Protein AF-A0A0G3G2C9-F1 (afdb_monomer_lite)

pLDDT: mean 71.85, std 11.76, range [29.91, 88.38]

Structure (mmCIF, N/CA/C/O backbone):
data_AF-A0A0G3G2C9-F1
#
_entry.id   AF-A0A0G3G2C9-F1
#
loop_
_atom_site.group_PDB
_atom_site.id
_atom_site.type_symbol
_atom_site.label_atom_id
_atom_site.label_alt_id
_atom_site.label_comp_id
_atom_site.label_asym_id
_atom_site.label_entity_id
_atom_site.label_seq_id
_atom_site.pdbx_PDB_ins_code
_atom_site.Cartn_x
_atom_site.Cartn_y
_atom_site.Cartn_z
_atom_site.occupancy
_atom_site.B_iso_or_equiv
_atom_site.auth_seq_id
_atom_site.auth_comp_id
_atom_site.auth_asym_id
_atom_site.auth_atom_id
_atom_site.pdbx_PDB_model_num
ATOM 1 N N . MET A 1 1 ? 12.702 -13.900 -51.250 1.00 38.12 1 MET A N 1
ATOM 2 C CA . MET A 1 1 ? 11.826 -14.546 -50.257 1.00 38.12 1 MET A CA 1
ATOM 3 C C . MET A 1 1 ? 12.733 -15.456 -49.450 1.00 38.12 1 MET A C 1
ATOM 5 O O . MET A 1 1 ? 12.993 -16.565 -49.886 1.00 38.12 1 MET A O 1
ATOM 9 N N . ASN A 1 2 ? 13.352 -14.904 -48.405 1.00 29.91 2 ASN A N 1
ATOM 10 C CA . ASN A 1 2 ? 14.254 -15.624 -47.508 1.00 29.91 2 ASN A CA 1
ATOM 11 C C . ASN A 1 2 ? 13.594 -15.636 -46.133 1.00 29.91 2 ASN A C 1
ATOM 13 O O . ASN A 1 2 ? 13.297 -14.573 -45.589 1.00 29.91 2 ASN A O 1
ATOM 17 N N . ASP A 1 3 ? 13.344 -16.841 -45.636 1.00 38.97 3 ASP A N 1
ATOM 18 C CA . ASP A 1 3 ? 12.922 -17.123 -44.273 1.00 38.97 3 ASP A CA 1
ATOM 19 C C . ASP A 1 3 ? 14.063 -16.797 -43.302 1.00 38.97 3 ASP A C 1
ATOM 21 O O . ASP A 1 3 ? 14.990 -17.581 -43.117 1.00 38.97 3 ASP A O 1
ATOM 25 N N . GLU A 1 4 ? 13.977 -15.633 -42.662 1.00 39.81 4 GLU A N 1
ATOM 26 C CA . GLU A 1 4 ? 14.615 -15.353 -41.372 1.00 39.81 4 GLU A CA 1
ATOM 27 C C . GLU A 1 4 ? 13.549 -15.480 -40.271 1.00 39.81 4 GLU A C 1
ATOM 29 O O . GLU A 1 4 ? 13.158 -14.512 -39.626 1.00 39.81 4 GLU A O 1
ATOM 34 N N . THR A 1 5 ? 13.015 -16.687 -40.074 1.00 43.75 5 THR A N 1
ATOM 35 C CA . THR A 1 5 ? 12.079 -17.010 -38.976 1.00 43.75 5 THR A CA 1
ATOM 36 C C . THR A 1 5 ? 12.699 -17.932 -37.925 1.00 43.75 5 THR A C 1
ATOM 38 O O . THR A 1 5 ? 12.000 -18.584 -37.155 1.00 43.75 5 THR A O 1
ATOM 41 N N . THR A 1 6 ? 14.028 -17.936 -37.820 1.00 46.62 6 THR A N 1
ATOM 42 C CA . THR A 1 6 ? 14.761 -18.612 -36.740 1.00 46.62 6 THR A CA 1
ATOM 43 C C . THR A 1 6 ? 15.840 -17.694 -36.176 1.00 46.62 6 THR A C 1
ATOM 45 O O . THR A 1 6 ? 17.031 -17.887 -36.403 1.00 46.62 6 THR A O 1
ATOM 48 N N . GLY A 1 7 ? 15.403 -16.664 -35.451 1.00 34.38 7 GLY A N 1
ATOM 49 C CA . GLY A 1 7 ? 16.257 -15.729 -34.721 1.00 34.38 7 GLY A CA 1
ATOM 50 C C . GLY A 1 7 ? 15.886 -15.683 -33.241 1.00 34.38 7 GLY A C 1
ATOM 51 O O . GLY A 1 7 ? 15.200 -14.769 -32.807 1.00 34.38 7 GLY A O 1
ATOM 52 N N . GLY A 1 8 ? 16.332 -16.688 -32.483 1.00 38.00 8 GLY A N 1
ATOM 53 C CA . GLY A 1 8 ? 16.625 -16.561 -31.052 1.00 38.00 8 GLY A CA 1
ATOM 54 C C . GLY A 1 8 ? 15.450 -16.372 -30.087 1.00 38.00 8 GLY A C 1
ATOM 55 O O . GLY A 1 8 ? 15.270 -15.300 -29.518 1.00 38.00 8 GLY A O 1
ATOM 56 N N . THR A 1 9 ? 14.776 -17.464 -29.724 1.00 41.16 9 THR A N 1
ATOM 57 C CA . THR A 1 9 ? 14.173 -17.627 -28.384 1.00 41.16 9 THR A CA 1
ATOM 58 C C . THR A 1 9 ? 15.253 -17.900 -27.325 1.00 41.16 9 THR A C 1
ATOM 60 O O . THR A 1 9 ? 15.137 -18.828 -26.530 1.00 41.16 9 THR A O 1
ATOM 63 N N . GLU A 1 10 ? 16.334 -17.125 -27.323 1.00 41.75 10 GLU A N 1
ATOM 64 C CA . GLU A 1 10 ? 17.457 -17.258 -26.393 1.00 41.75 10 GLU A CA 1
ATOM 65 C C . GLU A 1 10 ? 17.857 -15.860 -25.929 1.00 41.75 10 GLU A C 1
ATOM 67 O O . GLU A 1 10 ? 18.546 -15.120 -26.624 1.00 41.75 10 GLU A O 1
ATOM 72 N N . GLY A 1 11 ? 17.354 -15.466 -24.760 1.00 44.41 11 GLY A N 1
ATOM 73 C CA . GLY A 1 11 ? 17.664 -14.164 -24.168 1.00 44.41 11 GLY A CA 1
ATOM 74 C C . GLY A 1 11 ? 16.544 -13.533 -23.347 1.00 44.41 11 GLY A C 1
ATOM 75 O O . GLY A 1 11 ? 16.772 -12.502 -22.718 1.00 44.41 11 GLY A O 1
ATOM 76 N N . ALA A 1 12 ? 15.354 -14.139 -23.286 1.00 43.97 12 ALA A N 1
ATOM 77 C CA . ALA A 1 12 ? 14.375 -13.779 -22.266 1.00 43.97 12 ALA A CA 1
ATOM 78 C C . ALA A 1 12 ? 14.995 -14.090 -20.898 1.00 43.97 12 ALA A C 1
ATOM 80 O O . ALA A 1 12 ? 15.138 -15.258 -20.546 1.00 43.97 12 ALA A O 1
ATOM 81 N N . LEU A 1 13 ? 15.406 -13.070 -20.137 1.00 51.09 13 LEU A N 1
ATOM 82 C CA . LEU A 1 13 ? 15.890 -13.264 -18.771 1.00 51.09 13 LEU A CA 1
ATOM 83 C C . LEU A 1 13 ? 14.758 -13.948 -17.976 1.00 51.09 13 LEU A C 1
ATOM 85 O O . LEU A 1 13 ? 13.764 -13.280 -17.664 1.00 51.09 13 LEU A O 1
ATOM 89 N N . PRO A 1 14 ? 14.874 -15.247 -17.617 1.00 62.16 14 PRO A N 1
ATOM 90 C CA . PRO A 1 14 ? 13.805 -16.004 -16.947 1.00 62.16 14 PRO A CA 1
ATOM 91 C C . PRO A 1 14 ? 13.361 -15.331 -15.638 1.00 62.16 14 PRO A C 1
ATOM 93 O O . PRO A 1 14 ? 12.225 -15.480 -15.187 1.00 62.16 14 PRO A O 1
ATOM 96 N N . LEU A 1 15 ? 14.249 -14.504 -15.085 1.00 64.31 15 LEU A N 1
ATOM 97 C CA . LEU A 1 15 ? 14.061 -13.685 -13.902 1.00 64.31 15 LEU A CA 1
ATOM 98 C C . LEU A 1 15 ? 12.898 -12.681 -14.005 1.00 64.31 15 LEU A C 1
ATOM 100 O O . LEU A 1 15 ? 12.207 -12.480 -13.014 1.00 64.31 15 LEU A O 1
ATOM 104 N N . GLN A 1 16 ? 12.642 -12.055 -15.163 1.00 65.31 16 GLN A N 1
ATOM 105 C CA . GLN A 1 16 ? 11.596 -11.019 -15.279 1.00 65.31 16 GLN A CA 1
ATOM 106 C C . GLN A 1 16 ? 10.187 -11.617 -15.275 1.00 65.31 16 GLN A C 1
ATOM 108 O O . GLN A 1 16 ? 9.287 -11.107 -14.604 1.00 65.31 16 GLN A O 1
ATOM 113 N N . ARG A 1 17 ? 9.999 -12.744 -15.971 1.00 67.25 17 ARG A N 1
ATOM 114 C CA . ARG A 1 17 ? 8.742 -13.502 -15.922 1.00 67.25 17 ARG A CA 1
ATOM 115 C C . ARG A 1 17 ? 8.516 -14.085 -14.531 1.00 67.25 17 ARG A C 1
ATOM 117 O O . ARG A 1 17 ? 7.403 -13.995 -14.017 1.00 67.25 17 ARG A O 1
ATOM 124 N N . LEU A 1 18 ? 9.567 -14.609 -13.897 1.00 74.31 18 LEU A N 1
ATOM 125 C CA . LEU A 1 18 ? 9.508 -15.113 -12.526 1.00 74.31 18 LEU A CA 1
ATOM 126 C C . LEU A 1 18 ? 9.179 -13.998 -11.520 1.00 74.31 18 LEU A C 1
ATOM 128 O O . LEU A 1 18 ? 8.323 -14.194 -10.663 1.00 74.31 18 LEU A O 1
ATOM 132 N N . ALA A 1 19 ? 9.755 -12.804 -11.677 1.00 68.94 19 ALA A N 1
ATOM 133 C CA . ALA A 1 19 ? 9.416 -11.627 -10.877 1.00 68.94 19 ALA A CA 1
ATOM 134 C C . ALA A 1 19 ? 7.957 -11.185 -11.088 1.00 68.94 19 ALA A C 1
ATOM 136 O O . ALA A 1 19 ? 7.258 -10.888 -10.122 1.00 68.94 19 ALA A O 1
ATOM 137 N N . GLY A 1 20 ? 7.457 -11.203 -12.328 1.00 72.44 20 GLY A N 1
ATOM 138 C CA . GLY A 1 20 ? 6.051 -10.918 -12.630 1.00 72.44 20 GLY A CA 1
ATOM 139 C C . GLY A 1 20 ? 5.082 -11.906 -11.967 1.00 72.44 20 GLY A C 1
ATOM 140 O O . GLY A 1 20 ? 4.067 -11.491 -11.405 1.00 72.44 20 GLY A O 1
ATOM 141 N N . TRP A 1 21 ? 5.401 -13.204 -11.982 1.00 74.62 21 TRP A N 1
ATOM 142 C CA . TRP A 1 21 ? 4.637 -14.230 -11.262 1.00 74.62 21 TRP A CA 1
ATOM 143 C C . TRP A 1 21 ? 4.737 -14.072 -9.744 1.00 74.62 21 TRP A C 1
ATOM 145 O O . TRP A 1 21 ? 3.714 -14.144 -9.063 1.00 74.62 21 TRP A O 1
ATOM 155 N N . GLY A 1 22 ? 5.929 -13.774 -9.226 1.00 76.50 22 GLY A N 1
ATOM 156 C CA . GLY A 1 22 ? 6.154 -13.486 -7.811 1.00 76.50 22 GLY A CA 1
ATOM 157 C C . GLY A 1 22 ? 5.297 -12.320 -7.317 1.00 76.50 22 GLY A C 1
ATOM 158 O O . GLY A 1 22 ? 4.602 -12.453 -6.315 1.00 76.50 22 GLY A O 1
ATOM 159 N N . LEU A 1 23 ? 5.246 -11.212 -8.062 1.00 75.25 23 LEU A N 1
ATOM 160 C CA . LEU A 1 23 ? 4.423 -10.048 -7.709 1.00 75.25 23 LEU A CA 1
ATOM 161 C C . LEU A 1 23 ? 2.923 -10.359 -7.703 1.00 75.25 23 LEU A C 1
ATOM 163 O O . LEU A 1 23 ? 2.203 -9.860 -6.842 1.00 75.25 23 LEU A O 1
ATOM 167 N N . ARG A 1 24 ? 2.441 -11.205 -8.622 1.00 75.69 24 ARG A N 1
ATOM 168 C CA . ARG A 1 24 ? 1.045 -11.677 -8.606 1.00 75.69 24 ARG A CA 1
ATOM 169 C C . ARG A 1 24 ? 0.764 -12.565 -7.397 1.00 75.69 24 ARG A C 1
ATOM 171 O O . ARG A 1 24 ? -0.279 -12.407 -6.773 1.00 75.69 24 ARG A O 1
ATOM 178 N N . GLY A 1 25 ? 1.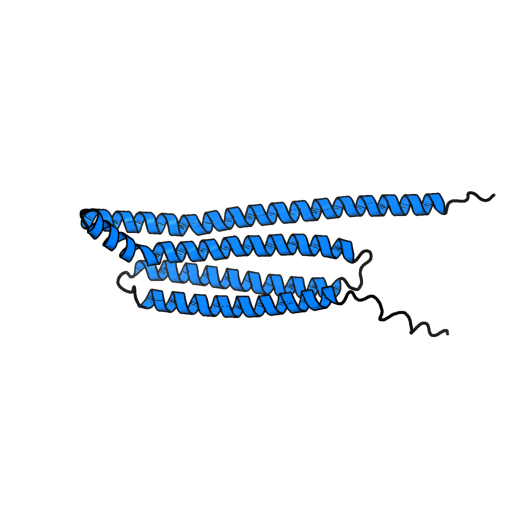692 -13.461 -7.058 1.00 76.31 25 GLY A N 1
ATOM 179 C CA . GLY A 1 25 ? 1.600 -14.302 -5.864 1.00 76.31 25 GLY A CA 1
ATOM 180 C C . GLY A 1 25 ? 1.523 -13.466 -4.587 1.00 76.31 25 GLY A C 1
ATOM 181 O O . GLY A 1 25 ? 0.609 -13.655 -3.789 1.00 76.31 25 GLY A O 1
ATOM 182 N N . ILE A 1 26 ? 2.410 -12.476 -4.445 1.00 76.56 26 ILE A N 1
ATOM 183 C CA . ILE A 1 26 ? 2.382 -11.520 -3.330 1.00 76.56 26 ILE A CA 1
ATOM 184 C C . ILE A 1 26 ? 1.047 -10.770 -3.311 1.00 76.56 26 ILE A C 1
ATOM 186 O O . ILE A 1 26 ? 0.434 -10.684 -2.258 1.00 76.56 26 ILE A O 1
ATOM 190 N N . ALA A 1 27 ? 0.541 -10.301 -4.456 1.00 73.81 27 ALA A N 1
ATOM 191 C CA . ALA A 1 27 ? -0.741 -9.598 -4.510 1.00 73.81 27 ALA A CA 1
ATOM 192 C C . ALA A 1 27 ? -1.905 -10.452 -3.982 1.00 73.81 27 ALA A C 1
ATOM 194 O O . ALA A 1 27 ? -2.724 -9.961 -3.207 1.00 73.81 27 ALA A O 1
ATOM 195 N N . VAL A 1 28 ? -1.962 -11.734 -4.356 1.00 77.44 28 VAL A N 1
ATOM 196 C CA . VAL A 1 28 ? -2.989 -12.661 -3.856 1.00 77.44 28 VAL A CA 1
ATOM 197 C C . VAL A 1 28 ? -2.830 -12.893 -2.354 1.00 77.44 28 VAL A C 1
ATOM 199 O O . VAL A 1 28 ? -3.812 -12.797 -1.620 1.00 77.44 28 VAL A O 1
ATOM 202 N N . LEU A 1 29 ? -1.606 -13.146 -1.881 1.00 79.88 29 LEU A N 1
ATOM 203 C CA . LEU A 1 29 ? -1.329 -13.364 -0.459 1.00 79.88 29 LEU A CA 1
ATOM 204 C C . LEU A 1 29 ? -1.658 -12.132 0.388 1.00 79.88 29 LEU A C 1
ATOM 206 O O . LEU A 1 29 ? -2.265 -12.269 1.445 1.00 79.88 29 LEU A O 1
ATOM 210 N N . THR A 1 30 ? -1.319 -10.931 -0.079 1.00 75.31 30 THR A N 1
ATOM 211 C CA . THR A 1 30 ? -1.655 -9.675 0.602 1.00 75.31 30 THR A CA 1
ATOM 212 C C . THR A 1 30 ? -3.161 -9.427 0.602 1.00 75.31 30 THR A C 1
ATOM 214 O O . THR A 1 30 ? -3.695 -8.998 1.619 1.00 75.31 30 THR A O 1
ATOM 217 N N . GLY A 1 31 ? -3.866 -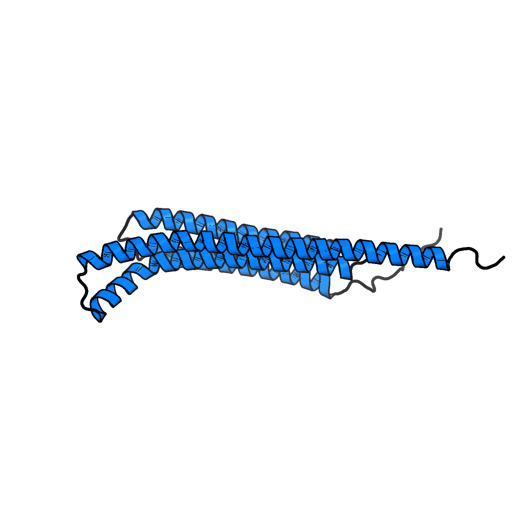9.737 -0.491 1.00 73.19 31 GLY A N 1
ATOM 218 C CA . GLY A 1 31 ? -5.328 -9.655 -0.538 1.00 73.19 31 GLY A CA 1
ATOM 219 C C . GLY A 1 31 ? -5.999 -10.599 0.466 1.00 73.19 31 GLY A C 1
ATOM 220 O O . GLY A 1 31 ? -6.865 -10.172 1.225 1.00 73.19 31 GLY A O 1
ATOM 221 N N . LEU A 1 32 ? -5.557 -11.860 0.520 1.00 81.19 32 LEU A N 1
ATOM 222 C CA . LEU A 1 32 ? -6.053 -12.851 1.482 1.00 81.19 32 LEU A CA 1
ATOM 223 C C . LEU A 1 32 ? -5.705 -12.474 2.926 1.00 81.19 32 LEU A C 1
ATOM 225 O O . LEU A 1 32 ? -6.567 -12.534 3.798 1.00 81.19 32 LEU A O 1
ATOM 229 N N . GLY A 1 33 ? -4.466 -12.046 3.171 1.00 77.12 33 GLY A N 1
ATOM 230 C CA . GLY A 1 33 ? -4.012 -11.579 4.478 1.00 77.12 33 GLY A CA 1
ATOM 231 C C . GLY A 1 33 ? -4.809 -10.369 4.954 1.00 77.12 33 GLY A C 1
ATOM 232 O O . GLY A 1 33 ? -5.317 -10.382 6.067 1.00 77.12 33 GLY A O 1
ATOM 233 N N . GLY A 1 34 ? -5.012 -9.369 4.092 1.00 73.88 34 GLY A N 1
ATOM 234 C CA . GLY A 1 34 ? -5.829 -8.196 4.402 1.00 73.88 34 GLY A CA 1
ATOM 235 C C . GLY A 1 34 ? -7.286 -8.550 4.705 1.00 73.88 34 GLY A C 1
ATOM 236 O O . GLY A 1 34 ? -7.873 -7.982 5.623 1.00 73.88 34 GLY A O 1
ATOM 237 N N . LEU A 1 35 ? -7.860 -9.525 3.993 1.00 78.94 35 LEU A N 1
ATOM 238 C CA . LEU A 1 35 ? -9.210 -10.017 4.269 1.00 78.94 35 LEU A CA 1
ATOM 239 C C . LEU A 1 35 ? -9.288 -10.724 5.631 1.00 78.94 35 LEU A C 1
ATOM 241 O O . LEU A 1 35 ? -10.191 -10.433 6.411 1.00 78.94 35 LEU A O 1
ATOM 245 N N . LEU A 1 36 ? -8.312 -11.580 5.951 1.00 82.06 36 LEU A N 1
ATOM 246 C CA . LEU A 1 36 ? -8.201 -12.216 7.268 1.00 82.06 36 LEU A CA 1
ATOM 247 C C . LEU A 1 36 ? -8.060 -11.174 8.383 1.00 82.06 36 LEU A C 1
ATOM 249 O O . LEU A 1 36 ? -8.812 -11.227 9.351 1.00 82.06 36 LEU A O 1
ATOM 253 N N . THR A 1 37 ? -7.168 -10.190 8.225 1.00 74.75 37 THR A N 1
ATOM 254 C CA . THR A 1 37 ? -6.989 -9.103 9.200 1.00 74.75 37 THR A CA 1
ATOM 255 C C . THR A 1 37 ? -8.269 -8.283 9.370 1.00 74.75 37 THR A C 1
ATOM 257 O O . THR A 1 37 ? -8.641 -7.936 10.489 1.00 74.75 37 THR A O 1
ATOM 260 N N . SER A 1 38 ? -8.986 -8.003 8.279 1.00 74.56 38 SER A N 1
ATOM 261 C CA . SER A 1 38 ? -10.261 -7.282 8.329 1.00 74.56 38 SER A CA 1
ATOM 262 C C . SER A 1 38 ? -11.311 -8.041 9.145 1.00 74.56 38 SER A C 1
ATOM 264 O O . SER A 1 38 ? -11.971 -7.435 9.988 1.00 74.56 38 SER A O 1
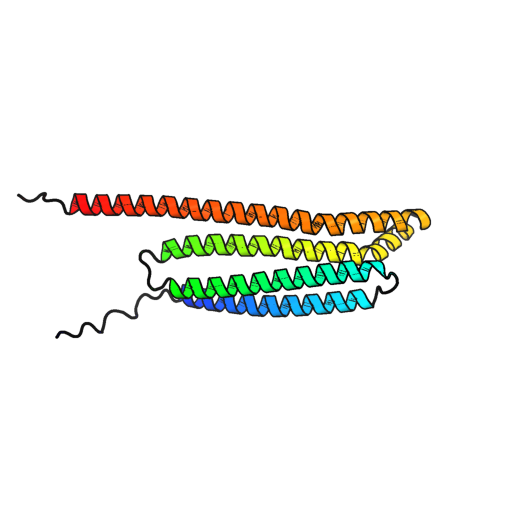ATOM 266 N N . VAL A 1 39 ? -11.410 -9.364 8.960 1.00 80.00 39 VAL A N 1
ATOM 267 C CA . VAL A 1 39 ? -12.313 -10.227 9.736 1.00 80.00 39 VAL A CA 1
ATOM 268 C C . VAL A 1 39 ? -11.908 -10.270 11.209 1.00 80.00 39 VAL A C 1
ATOM 270 O O . VAL A 1 39 ? -12.770 -10.097 12.062 1.00 80.00 39 VAL A O 1
ATOM 273 N N . THR A 1 40 ? -10.619 -10.428 11.530 1.00 76.06 40 THR A N 1
ATOM 274 C CA . THR A 1 40 ? -10.164 -10.466 12.934 1.00 76.06 40 THR A CA 1
ATOM 275 C C . THR A 1 40 ? -10.402 -9.148 13.666 1.00 76.06 40 THR A C 1
ATOM 277 O O . THR A 1 40 ? -10.738 -9.142 14.847 1.00 76.06 40 THR A O 1
ATOM 280 N N . LEU A 1 41 ? -10.250 -8.016 12.972 1.00 69.81 41 LEU A N 1
ATOM 281 C CA . LEU A 1 41 ? -10.554 -6.703 13.541 1.00 69.81 41 LEU A CA 1
ATOM 282 C C . LEU A 1 41 ? -12.059 -6.521 13.754 1.00 69.81 41 LEU A C 1
ATOM 284 O O . LEU A 1 41 ? -12.473 -5.950 14.758 1.00 69.81 41 LEU A O 1
ATOM 288 N N . TRP A 1 42 ? -12.879 -7.044 12.838 1.00 72.19 42 TRP A N 1
ATOM 289 C CA . TRP A 1 42 ? -14.332 -7.031 12.977 1.00 72.19 42 TRP A CA 1
ATOM 290 C C . TRP A 1 42 ? -14.809 -7.865 14.167 1.00 72.19 42 TRP A C 1
ATOM 292 O O . TRP A 1 42 ? -15.663 -7.412 14.923 1.00 72.19 42 TRP A O 1
ATOM 302 N N . THR A 1 43 ? -14.248 -9.061 14.367 1.00 73.62 43 THR A N 1
ATOM 303 C CA . THR A 1 43 ? -14.594 -9.901 15.522 1.00 73.62 43 THR A CA 1
ATOM 304 C C . THR A 1 43 ? -14.203 -9.228 16.833 1.00 73.62 43 THR A C 1
ATOM 306 O O . THR A 1 43 ? -15.022 -9.186 17.744 1.00 73.62 43 THR A O 1
ATOM 309 N N . LEU A 1 44 ? -13.014 -8.613 16.899 1.00 67.44 44 LEU A N 1
ATOM 310 C CA . LEU A 1 44 ? -12.585 -7.853 18.079 1.00 67.44 44 LEU A CA 1
ATOM 311 C C . LEU A 1 44 ? -13.543 -6.693 18.394 1.00 67.44 44 LEU A C 1
ATOM 313 O O . LEU A 1 44 ? -13.872 -6.458 19.551 1.00 67.44 44 LEU A O 1
ATOM 317 N N . ALA A 1 45 ? -14.013 -5.986 17.363 1.00 64.50 45 ALA A N 1
ATOM 318 C CA . ALA A 1 45 ? -14.945 -4.871 17.515 1.00 64.50 45 ALA A CA 1
ATOM 319 C C . ALA A 1 45 ? -16.325 -5.293 18.051 1.00 64.50 45 ALA A C 1
ATOM 321 O O . ALA A 1 45 ? -17.002 -4.489 18.688 1.00 64.50 45 ALA A O 1
ATOM 322 N N . GLN A 1 46 ? -16.765 -6.531 17.793 1.00 69.00 46 GLN A N 1
ATOM 323 C CA . GLN A 1 46 ? -18.026 -7.036 18.348 1.00 69.00 46 GLN A CA 1
ATOM 324 C C . GLN A 1 46 ? -17.917 -7.399 19.832 1.00 69.00 46 GLN A C 1
ATOM 326 O O . GLN A 1 46 ? -18.914 -7.325 20.547 1.00 69.00 46 GLN A O 1
ATOM 331 N N . GLU A 1 47 ? -16.725 -7.760 20.305 1.00 64.62 47 GLU A N 1
ATOM 332 C CA . GLU A 1 47 ? -16.490 -8.088 21.714 1.00 64.62 47 GLU A CA 1
ATOM 333 C C . GLU A 1 47 ? -16.407 -6.830 22.603 1.00 64.62 47 GLU A C 1
ATOM 335 O O . GLU A 1 47 ? -16.754 -6.891 23.780 1.00 64.62 47 GLU A O 1
ATOM 340 N N . THR A 1 48 ? -16.046 -5.667 22.044 1.00 56.72 48 THR A N 1
ATOM 341 C CA . THR A 1 48 ? -15.900 -4.376 22.753 1.00 56.72 48 THR A CA 1
ATOM 342 C C . THR A 1 48 ? -17.139 -3.465 22.663 1.00 56.72 48 THR A C 1
ATOM 344 O O . THR A 1 48 ? -17.046 -2.239 22.703 1.00 56.72 48 THR A O 1
ATOM 347 N N . ALA A 1 49 ? -18.338 -4.049 22.550 1.00 51.75 49 ALA A N 1
ATOM 348 C CA . ALA A 1 49 ? -19.597 -3.365 22.216 1.00 51.75 49 ALA A CA 1
ATOM 349 C C . ALA A 1 49 ? -20.160 -2.365 23.262 1.00 51.75 49 ALA A C 1
ATOM 351 O O . ALA A 1 49 ? -21.310 -1.939 23.137 1.00 51.75 49 ALA A O 1
ATOM 352 N N . GLN A 1 50 ? -19.407 -1.972 24.295 1.00 54.00 50 GLN A N 1
ATOM 353 C CA . GLN A 1 50 ? -19.935 -1.131 25.380 1.00 54.00 50 GLN A CA 1
ATOM 354 C C . GLN A 1 50 ? -20.104 0.354 25.012 1.00 54.00 50 GLN A C 1
ATOM 356 O O . GLN A 1 50 ? -20.806 1.071 25.724 1.00 54.00 50 GLN A O 1
ATOM 361 N N . VAL A 1 51 ? -19.554 0.829 23.885 1.00 50.81 51 VAL A N 1
ATOM 362 C CA . VAL A 1 51 ? -19.686 2.236 23.467 1.00 50.81 51 VAL A CA 1
ATOM 363 C C . VAL A 1 51 ? -20.130 2.330 21.993 1.00 50.81 51 VAL A C 1
ATOM 365 O O . VAL A 1 51 ? -19.525 1.697 21.131 1.00 50.81 51 VAL A O 1
ATOM 368 N N . PRO A 1 52 ? -21.161 3.128 21.642 1.00 53.06 52 PRO A N 1
ATOM 369 C CA . PRO A 1 52 ? -21.668 3.234 20.264 1.00 53.06 52 PRO A CA 1
ATOM 370 C C . PRO A 1 52 ? -20.790 4.088 19.325 1.00 53.06 52 PRO A C 1
ATOM 372 O O . PRO A 1 52 ? -20.829 3.915 18.108 1.00 53.06 52 PRO A O 1
ATOM 375 N N . TRP A 1 53 ? -19.981 5.004 19.866 1.00 51.41 53 TRP A N 1
ATOM 376 C CA . TRP A 1 53 ? -19.091 5.892 19.103 1.00 51.41 53 TRP A CA 1
ATOM 377 C C . TRP A 1 53 ? -17.851 5.215 18.448 1.00 51.41 53 TRP A C 1
ATOM 379 O O . TRP A 1 53 ? -17.539 5.582 17.311 1.00 51.41 53 TRP A O 1
ATOM 389 N N . PRO A 1 54 ? -17.162 4.209 19.043 1.00 59.41 54 PRO A N 1
ATOM 390 C CA . PRO A 1 54 ? -16.038 3.524 18.393 1.00 59.41 54 PRO A CA 1
ATOM 391 C C . PRO A 1 54 ? -16.433 2.760 17.125 1.00 59.41 54 PRO A C 1
ATOM 393 O O . PRO A 1 54 ? -15.594 2.591 16.244 1.00 59.41 54 PRO A O 1
ATOM 396 N N . VAL A 1 55 ? -17.699 2.357 16.974 1.00 64.38 55 VAL A N 1
ATOM 397 C CA . VAL A 1 55 ? -18.158 1.576 15.813 1.00 64.38 55 VAL A CA 1
ATOM 398 C C . VAL A 1 55 ? -18.044 2.376 14.511 1.00 64.38 55 VAL A C 1
ATOM 400 O O . VAL A 1 55 ? -17.573 1.848 13.507 1.00 64.38 55 VAL A O 1
ATOM 403 N N . ALA A 1 56 ? -18.405 3.664 14.510 1.00 65.75 56 ALA A N 1
ATOM 404 C CA . ALA A 1 56 ? -18.328 4.500 13.307 1.00 65.75 56 ALA A CA 1
ATOM 405 C C . ALA A 1 56 ? -16.874 4.742 12.858 1.00 65.75 56 ALA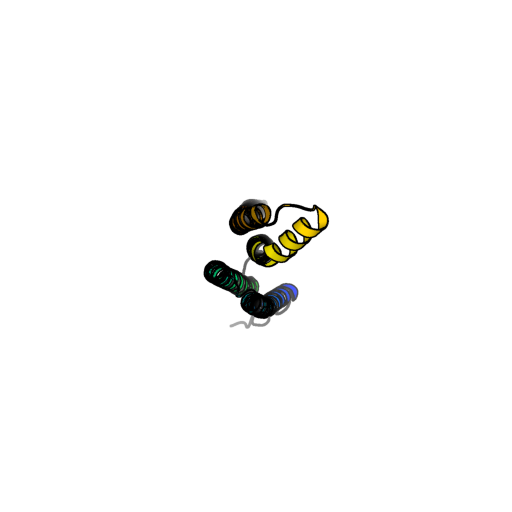 A C 1
ATOM 407 O O . ALA A 1 56 ? -16.556 4.628 11.672 1.00 65.75 56 ALA A O 1
ATOM 408 N N . SER A 1 57 ? -15.983 5.024 13.813 1.00 66.19 57 SER A N 1
ATOM 409 C CA . SER A 1 57 ? -14.547 5.209 13.568 1.00 66.19 57 SER A CA 1
ATOM 410 C C . SER A 1 57 ? -13.879 3.914 13.096 1.00 66.19 57 SER A C 1
ATOM 412 O O . SER A 1 57 ? -13.065 3.945 12.173 1.00 66.19 57 SER A O 1
ATOM 414 N N . LEU A 1 58 ? -14.267 2.767 13.663 1.00 68.31 58 LEU A N 1
ATOM 415 C CA . LEU A 1 58 ? -13.800 1.448 13.231 1.00 68.31 58 LEU A CA 1
ATOM 416 C C . LEU A 1 58 ? -14.243 1.126 11.802 1.00 68.31 58 LEU A C 1
ATOM 418 O O . LEU A 1 58 ? -13.404 0.741 10.992 1.00 68.31 58 LEU A O 1
ATOM 422 N N . VAL A 1 59 ? -15.514 1.357 11.457 1.00 75.56 59 VAL A N 1
ATOM 423 C CA . VAL A 1 59 ? -16.027 1.152 10.090 1.00 75.56 59 VAL A CA 1
ATOM 424 C C . VAL A 1 59 ? -15.274 2.023 9.083 1.00 75.56 59 VAL A C 1
ATOM 426 O O . VAL A 1 59 ? -14.888 1.539 8.016 1.00 75.56 59 VAL A O 1
ATOM 429 N N . LEU A 1 60 ? -15.010 3.290 9.422 1.00 77.12 60 LEU A N 1
ATOM 430 C CA . LEU A 1 60 ? -14.219 4.184 8.575 1.00 77.12 60 LEU A CA 1
ATOM 431 C C . LEU A 1 60 ? -12.786 3.661 8.385 1.00 77.12 60 LEU A C 1
ATOM 433 O O . LEU A 1 60 ? -12.301 3.604 7.255 1.00 77.12 60 LEU A O 1
ATOM 437 N N . LEU A 1 61 ? -12.120 3.235 9.462 1.00 73.88 61 LEU A N 1
ATOM 438 C CA . LEU A 1 61 ? -10.770 2.665 9.405 1.00 73.88 61 LEU A CA 1
ATOM 439 C C . LEU A 1 61 ? -10.726 1.367 8.590 1.00 73.88 61 LEU A C 1
ATOM 441 O O . LEU A 1 61 ? -9.791 1.166 7.819 1.00 73.88 61 LEU A O 1
ATOM 445 N N . GLN A 1 62 ? -11.751 0.520 8.684 1.00 76.69 62 GLN A N 1
ATOM 446 C CA . GLN A 1 62 ? -11.872 -0.704 7.890 1.00 76.69 62 GLN A CA 1
ATOM 447 C C . GLN A 1 62 ? -12.088 -0.413 6.406 1.00 76.69 62 GLN A C 1
ATOM 449 O O . GLN A 1 62 ? -11.481 -1.074 5.563 1.00 76.69 62 GLN A O 1
ATOM 454 N N . ALA A 1 63 ? -12.897 0.597 6.074 1.00 80.62 63 ALA A N 1
ATOM 455 C CA . ALA A 1 63 ? -13.064 1.049 4.697 1.00 80.62 63 ALA A CA 1
ATOM 456 C C . ALA A 1 63 ? -11.739 1.580 4.128 1.00 80.62 63 ALA A C 1
ATOM 458 O O . ALA A 1 63 ? -11.331 1.182 3.036 1.00 80.62 63 ALA A O 1
ATOM 459 N N . LEU A 1 64 ? -11.021 2.415 4.887 1.00 79.81 64 LEU A N 1
ATOM 460 C CA . LEU A 1 64 ? -9.702 2.927 4.501 1.00 79.81 64 LEU A CA 1
ATOM 461 C C . LEU A 1 64 ? -8.671 1.803 4.345 1.00 79.81 64 LEU A C 1
ATOM 463 O O . LEU A 1 64 ? -7.904 1.800 3.382 1.00 79.81 64 LEU A O 1
ATOM 467 N N . PHE A 1 65 ? -8.688 0.814 5.239 1.00 77.94 65 PHE A N 1
ATOM 468 C CA . PHE A 1 65 ? -7.827 -0.362 5.163 1.00 77.94 65 PHE A CA 1
ATOM 469 C C . PHE A 1 65 ? -8.131 -1.211 3.924 1.00 77.94 65 PHE A C 1
ATOM 471 O O . PHE A 1 65 ? -7.215 -1.571 3.186 1.00 77.94 65 PHE A O 1
ATOM 478 N N . ALA A 1 66 ? -9.408 -1.467 3.626 1.00 79.94 66 ALA A N 1
ATOM 479 C CA . ALA A 1 66 ? -9.816 -2.189 2.423 1.00 79.94 66 ALA A CA 1
ATOM 480 C C . ALA A 1 66 ? -9.380 -1.457 1.143 1.00 79.94 66 ALA A C 1
ATOM 482 O O . ALA A 1 66 ? -8.850 -2.082 0.223 1.00 79.94 66 ALA A O 1
ATOM 483 N N . VAL A 1 67 ? -9.535 -0.130 1.098 1.00 84.00 67 VAL A N 1
ATOM 484 C CA . VAL A 1 67 ? -9.057 0.699 -0.019 1.00 84.00 67 VAL A CA 1
ATOM 485 C C . VAL A 1 67 ? -7.535 0.619 -0.155 1.00 84.00 67 VAL A C 1
ATOM 487 O O . VAL A 1 67 ? -7.040 0.460 -1.271 1.00 84.00 67 VAL A O 1
ATOM 490 N N . ALA A 1 68 ? -6.786 0.669 0.949 1.00 76.88 68 ALA A N 1
ATOM 491 C CA . ALA A 1 68 ? -5.328 0.547 0.933 1.00 76.88 68 ALA A CA 1
ATOM 492 C C . ALA A 1 68 ? -4.867 -0.829 0.414 1.00 76.88 68 ALA A C 1
ATOM 494 O O . ALA A 1 68 ? -3.971 -0.902 -0.430 1.00 76.88 68 ALA A O 1
ATOM 495 N N . VAL A 1 69 ? -5.517 -1.916 0.844 1.00 77.94 69 VAL A N 1
ATOM 496 C CA . VAL A 1 69 ? -5.246 -3.276 0.346 1.00 77.94 69 VAL A CA 1
ATOM 497 C C . VAL A 1 69 ? -5.577 -3.388 -1.145 1.00 77.94 69 VAL A C 1
ATOM 499 O O . VAL A 1 69 ? -4.766 -3.898 -1.918 1.00 77.94 69 VAL A O 1
ATOM 502 N N . LEU A 1 70 ? -6.725 -2.865 -1.589 1.00 81.75 70 LEU A N 1
ATOM 503 C CA . LEU A 1 70 ? -7.094 -2.852 -3.008 1.00 81.75 70 LEU A CA 1
ATOM 504 C C . LEU A 1 70 ? -6.084 -2.065 -3.849 1.00 81.75 70 LEU A C 1
ATOM 506 O O . LEU A 1 70 ? -5.663 -2.543 -4.903 1.00 81.75 70 LEU A O 1
ATOM 510 N N . ALA A 1 71 ? -5.655 -0.893 -3.377 1.00 81.12 71 ALA A N 1
ATOM 511 C CA . ALA A 1 71 ? -4.632 -0.093 -4.039 1.00 81.12 71 ALA A CA 1
ATOM 512 C C . ALA A 1 71 ? -3.311 -0.869 -4.169 1.00 81.12 71 ALA A C 1
ATOM 514 O O . ALA A 1 71 ? -2.727 -0.890 -5.254 1.00 81.12 71 ALA A O 1
ATOM 515 N N . TRP A 1 72 ? -2.891 -1.580 -3.116 1.00 78.19 72 TRP A N 1
ATOM 516 C CA . TRP A 1 72 ? -1.706 -2.442 -3.134 1.00 78.19 72 TRP A CA 1
ATOM 517 C C . TRP A 1 72 ? -1.804 -3.542 -4.191 1.00 78.19 72 TRP A C 1
ATOM 519 O O . TRP A 1 72 ? -0.904 -3.716 -5.017 1.00 78.19 72 TRP A O 1
ATOM 529 N N . VAL A 1 73 ? -2.913 -4.283 -4.188 1.00 79.12 73 VAL A N 1
ATOM 530 C CA . VAL A 1 73 ? -3.146 -5.393 -5.118 1.00 79.12 73 VAL A CA 1
ATOM 531 C C . VAL A 1 73 ? -3.162 -4.887 -6.558 1.00 79.12 73 VAL A C 1
ATOM 533 O O . VAL A 1 73 ? -2.483 -5.448 -7.420 1.00 79.12 73 VAL A O 1
ATOM 536 N N . VAL A 1 74 ? -3.883 -3.794 -6.826 1.00 84.25 74 VAL A N 1
ATOM 537 C CA . VAL A 1 74 ? -3.957 -3.183 -8.160 1.00 84.25 74 VAL A CA 1
ATOM 538 C C . VAL A 1 74 ? -2.583 -2.710 -8.626 1.00 84.25 74 VAL A C 1
ATOM 540 O O . VAL A 1 74 ? -2.233 -2.919 -9.791 1.00 84.25 74 VAL A O 1
ATOM 543 N N . LEU A 1 75 ? -1.791 -2.105 -7.741 1.00 80.19 75 LEU A N 1
ATOM 544 C CA . LEU A 1 75 ? -0.448 -1.628 -8.053 1.00 80.19 75 LEU A CA 1
ATOM 545 C C . LEU A 1 75 ? 0.483 -2.780 -8.437 1.00 80.19 75 LEU A C 1
ATOM 547 O O . LEU A 1 75 ? 1.069 -2.756 -9.523 1.00 80.19 75 LEU A O 1
ATOM 551 N N . LEU A 1 76 ? 0.542 -3.830 -7.613 1.00 77.62 76 LEU A N 1
ATOM 552 C CA . LEU A 1 76 ? 1.314 -5.039 -7.907 1.00 77.62 76 LEU A CA 1
ATOM 553 C C . LEU A 1 76 ? 0.890 -5.676 -9.230 1.00 77.62 76 LEU A C 1
ATOM 555 O O . LEU A 1 76 ? 1.733 -6.053 -10.044 1.00 77.62 76 LEU A O 1
ATOM 559 N N . TRP A 1 77 ? -0.416 -5.748 -9.485 1.00 79.62 77 TRP A N 1
ATOM 560 C CA . TRP A 1 77 ? -0.948 -6.350 -10.702 1.00 79.62 77 TRP A CA 1
ATOM 561 C C . TRP A 1 77 ? -0.599 -5.545 -11.958 1.00 79.62 77 TRP A C 1
ATOM 563 O O . TRP A 1 77 ? -0.197 -6.112 -12.980 1.00 79.62 77 TRP A O 1
ATOM 573 N N . ARG A 1 78 ? -0.711 -4.211 -11.891 1.00 82.62 78 ARG A N 1
ATOM 574 C CA . ARG A 1 78 ? -0.310 -3.302 -12.978 1.00 82.62 78 ARG A CA 1
ATOM 575 C C . ARG A 1 78 ? 1.190 -3.394 -13.245 1.00 82.62 78 ARG A C 1
ATOM 577 O O . ARG A 1 78 ? 1.595 -3.495 -14.402 1.00 82.62 78 ARG A O 1
ATOM 584 N N . ARG A 1 79 ? 2.012 -3.413 -12.195 1.00 78.81 79 ARG A N 1
ATOM 585 C CA . ARG A 1 79 ? 3.475 -3.481 -12.304 1.00 78.81 79 ARG A CA 1
ATOM 586 C C . ARG A 1 79 ? 3.955 -4.844 -12.809 1.00 78.81 79 ARG A C 1
ATOM 588 O O . ARG A 1 79 ? 4.823 -4.881 -13.674 1.00 78.81 79 ARG A O 1
ATOM 595 N N . ALA A 1 80 ? 3.320 -5.943 -12.400 1.00 74.25 80 ALA A N 1
ATOM 596 C CA . ALA A 1 80 ? 3.581 -7.275 -12.951 1.00 74.25 80 ALA A CA 1
ATOM 597 C C . ALA A 1 80 ? 3.290 -7.355 -14.461 1.00 74.25 80 ALA A C 1
ATOM 599 O O . ALA A 1 80 ? 4.039 -7.989 -15.202 1.00 74.25 80 ALA A O 1
ATOM 600 N N . ARG A 1 81 ? 2.223 -6.694 -14.941 1.00 76.81 81 ARG A N 1
ATOM 601 C CA . ARG A 1 81 ? 1.946 -6.579 -16.386 1.00 76.81 81 ARG A CA 1
ATOM 602 C C . ARG A 1 81 ? 2.998 -5.737 -17.105 1.00 76.81 81 ARG A C 1
ATOM 604 O O . ARG A 1 81 ? 3.450 -6.139 -18.170 1.00 76.81 81 ARG A O 1
ATOM 611 N N . ALA A 1 82 ? 3.401 -4.608 -16.522 1.00 72.12 82 ALA A N 1
ATOM 612 C CA . ALA A 1 82 ? 4.420 -3.736 -17.104 1.00 72.12 82 ALA A CA 1
ATOM 613 C C . ALA A 1 82 ? 5.783 -4.438 -17.227 1.00 72.12 82 ALA A C 1
ATOM 615 O O . ALA A 1 82 ? 6.422 -4.334 -18.268 1.00 72.12 82 ALA A O 1
ATOM 616 N N . LEU A 1 83 ? 6.191 -5.204 -16.209 1.00 69.62 83 LEU A N 1
ATOM 617 C CA . LEU A 1 83 ? 7.423 -5.998 -16.240 1.00 69.62 83 LEU A CA 1
ATOM 618 C C . LEU A 1 83 ? 7.392 -7.077 -17.331 1.00 69.62 83 LEU A C 1
ATOM 620 O O . LEU A 1 83 ? 8.388 -7.272 -18.016 1.00 69.62 83 LEU A O 1
ATOM 624 N N . GLY A 1 84 ? 6.241 -7.722 -17.549 1.00 64.62 84 GLY A N 1
ATOM 625 C CA . GLY A 1 84 ? 6.069 -8.684 -18.644 1.00 64.62 84 GLY A CA 1
ATOM 626 C C . GLY A 1 84 ? 6.126 -8.066 -20.047 1.00 64.62 84 GLY A C 1
ATOM 627 O O . GLY A 1 84 ? 6.362 -8.786 -21.008 1.00 64.62 84 GLY A O 1
ATOM 628 N N . ALA A 1 85 ? 5.932 -6.750 -20.175 1.00 66.44 85 ALA A N 1
ATOM 629 C CA . ALA A 1 85 ? 5.968 -6.029 -21.450 1.00 66.44 85 ALA A CA 1
ATOM 630 C C . ALA A 1 85 ? 7.329 -5.366 -21.752 1.00 66.44 85 ALA A C 1
ATOM 632 O O . ALA A 1 85 ? 7.497 -4.775 -22.815 1.00 66.44 85 ALA A O 1
ATOM 633 N N . LEU A 1 86 ? 8.305 -5.438 -20.837 1.00 60.44 86 LEU A N 1
ATOM 634 C CA . LEU A 1 86 ? 9.651 -4.874 -21.038 1.00 60.44 86 LEU A CA 1
ATOM 635 C C . LEU A 1 86 ? 10.527 -5.700 -21.992 1.00 60.44 86 LEU A C 1
ATOM 637 O O . LEU A 1 86 ? 11.562 -5.207 -22.431 1.00 60.44 86 LEU A O 1
ATOM 641 N N . GLU A 1 87 ? 10.096 -6.915 -22.342 1.00 55.09 87 GLU A N 1
ATOM 642 C CA . GLU A 1 87 ? 10.795 -7.859 -23.228 1.00 55.09 87 GLU A CA 1
ATOM 643 C C . GLU A 1 87 ? 11.041 -7.284 -24.642 1.00 55.09 87 GLU A C 1
ATOM 645 O O . GLU A 1 87 ? 11.919 -7.759 -25.352 1.00 55.09 87 GLU A O 1
ATOM 650 N N . THR A 1 88 ? 10.327 -6.221 -25.040 1.00 53.53 88 THR A N 1
ATOM 651 C CA . THR A 1 88 ? 10.373 -5.645 -26.397 1.00 53.53 88 THR A CA 1
ATOM 652 C C . THR A 1 88 ? 11.038 -4.264 -26.495 1.00 53.53 88 THR A C 1
ATOM 654 O O . THR A 1 88 ? 10.874 -3.597 -27.516 1.00 53.53 88 THR A O 1
ATOM 657 N N . ARG A 1 8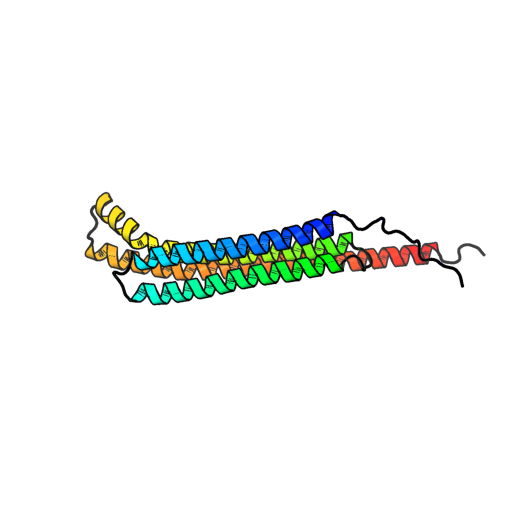9 ? 11.716 -3.764 -25.448 1.00 56.53 89 ARG A N 1
ATOM 658 C CA . ARG A 1 89 ? 12.328 -2.416 -25.457 1.00 56.53 89 ARG A CA 1
ATOM 659 C C . ARG A 1 89 ? 13.851 -2.445 -25.555 1.00 56.53 89 ARG A C 1
ATOM 661 O O . ARG A 1 89 ? 14.509 -3.255 -24.907 1.00 56.53 89 ARG A O 1
ATOM 668 N N . ASP A 1 90 ? 14.399 -1.467 -26.275 1.00 53.62 90 ASP A N 1
ATOM 669 C CA . ASP A 1 90 ? 15.828 -1.156 -26.260 1.00 53.62 90 ASP A CA 1
ATOM 670 C C . ASP A 1 90 ? 16.277 -0.823 -24.822 1.00 53.62 90 ASP A C 1
ATOM 672 O O . ASP A 1 90 ? 15.681 0.030 -24.163 1.00 53.62 90 ASP A O 1
ATOM 676 N N . TYR A 1 91 ? 17.348 -1.473 -24.347 1.00 58.53 91 TYR A N 1
ATOM 677 C CA . TYR A 1 91 ? 17.945 -1.339 -22.999 1.00 58.53 91 TYR A CA 1
ATOM 678 C C . TYR A 1 91 ? 17.120 -1.913 -21.817 1.00 58.53 91 TYR A C 1
ATOM 680 O O . TYR A 1 91 ? 16.873 -1.223 -20.820 1.00 58.53 91 TYR A O 1
ATOM 688 N N . PRO A 1 92 ? 16.779 -3.217 -21.840 1.00 62.16 92 PRO A N 1
ATOM 689 C CA . PRO A 1 92 ? 15.845 -3.837 -20.893 1.00 62.16 92 PRO A CA 1
ATOM 690 C C . PRO A 1 92 ? 16.328 -3.841 -19.435 1.00 62.16 92 PRO A C 1
ATOM 692 O O . PRO A 1 92 ? 15.521 -3.687 -18.518 1.00 62.16 92 PRO A O 1
ATOM 695 N N . ALA A 1 93 ? 17.635 -3.986 -19.189 1.00 65.69 93 ALA A N 1
ATOM 696 C CA . ALA A 1 93 ? 18.188 -4.042 -17.830 1.00 65.69 93 ALA A CA 1
ATOM 697 C C . ALA A 1 93 ? 17.986 -2.724 -17.070 1.00 65.69 93 ALA A C 1
ATOM 699 O O . ALA A 1 93 ? 17.666 -2.701 -15.886 1.00 65.69 93 ALA A O 1
ATOM 700 N N . ILE A 1 94 ? 18.126 -1.618 -17.783 1.00 65.12 94 ILE A N 1
ATOM 701 C CA . ILE A 1 94 ? 18.109 -0.276 -17.229 1.00 65.12 94 ILE A CA 1
ATOM 702 C C . ILE A 1 94 ? 16.671 0.181 -16.958 1.00 65.12 94 ILE A C 1
ATOM 704 O O . ILE A 1 94 ? 16.359 0.669 -15.871 1.00 65.12 94 ILE A O 1
ATOM 708 N N . THR A 1 95 ? 15.768 -0.035 -17.919 1.00 68.88 95 THR A N 1
ATOM 709 C CA . THR A 1 95 ? 14.339 0.248 -17.731 1.00 68.88 95 THR A CA 1
ATOM 710 C C . THR A 1 95 ? 13.748 -0.622 -16.618 1.00 68.88 95 THR A C 1
ATOM 712 O O . THR A 1 95 ? 12.900 -0.156 -15.861 1.00 68.88 95 THR A O 1
ATOM 715 N N . CYS A 1 96 ? 14.240 -1.857 -16.464 1.00 71.31 96 CYS A N 1
ATOM 716 C CA . CYS A 1 96 ? 13.896 -2.727 -15.343 1.00 71.31 96 CYS A CA 1
ATOM 717 C C . CYS A 1 96 ? 14.291 -2.103 -13.995 1.00 71.31 96 CYS A C 1
ATOM 719 O O . CYS A 1 96 ? 13.447 -2.034 -13.108 1.00 71.31 96 CYS A O 1
ATOM 721 N N . VAL A 1 97 ? 15.516 -1.576 -13.847 1.00 75.31 97 VAL A N 1
ATOM 722 C CA . VAL A 1 97 ? 15.961 -0.926 -12.597 1.00 75.31 97 VAL A CA 1
ATOM 723 C C . VAL A 1 97 ? 15.057 0.249 -12.226 1.00 75.31 97 VAL A C 1
ATOM 725 O O . VAL A 1 97 ? 14.572 0.291 -11.102 1.00 75.31 97 VAL A O 1
ATOM 728 N N . VAL A 1 98 ? 14.745 1.146 -13.167 1.00 78.19 98 VAL A N 1
ATOM 729 C CA . VAL A 1 98 ? 13.856 2.300 -12.916 1.00 78.19 98 VAL A CA 1
ATOM 730 C C . VAL A 1 98 ? 12.458 1.849 -12.472 1.00 78.19 98 VAL A C 1
ATOM 732 O O . VAL A 1 98 ? 11.894 2.388 -11.516 1.00 78.19 98 VAL A O 1
ATOM 735 N N . VAL A 1 99 ? 11.894 0.832 -13.134 1.00 78.81 99 VAL A N 1
ATOM 736 C CA . VAL A 1 99 ? 10.588 0.260 -12.767 1.00 78.81 99 VAL A CA 1
ATOM 737 C C . VAL A 1 99 ? 10.639 -0.400 -11.387 1.00 78.81 99 VAL A C 1
ATOM 739 O O . VAL A 1 99 ? 9.713 -0.211 -10.599 1.00 78.81 99 VAL A O 1
ATOM 742 N N . CYS A 1 100 ? 11.715 -1.121 -11.069 1.00 77.94 100 CYS A N 1
ATOM 743 C CA . CYS A 1 100 ? 11.924 -1.748 -9.767 1.00 77.94 100 CYS A CA 1
ATOM 744 C C . CYS A 1 100 ? 12.089 -0.714 -8.648 1.00 77.94 100 CYS A C 1
ATOM 746 O O . CYS A 1 100 ? 11.480 -0.876 -7.597 1.00 77.94 100 CYS A O 1
ATOM 748 N N . THR A 1 101 ? 12.836 0.372 -8.860 1.00 81.12 101 THR A N 1
ATOM 749 C CA . THR A 1 101 ? 12.976 1.454 -7.873 1.00 81.12 101 THR A CA 1
ATOM 750 C C . THR A 1 101 ? 11.625 2.097 -7.566 1.00 81.12 101 THR A C 1
ATOM 752 O O . THR A 1 101 ? 11.272 2.247 -6.396 1.00 81.12 101 THR A O 1
ATOM 755 N N . ARG A 1 102 ? 10.834 2.423 -8.601 1.00 83.06 102 ARG A N 1
ATOM 756 C CA . ARG A 1 102 ? 9.480 2.968 -8.406 1.00 83.06 102 ARG A CA 1
ATOM 757 C C . ARG A 1 102 ? 8.586 1.980 -7.663 1.00 83.06 102 ARG A C 1
ATOM 759 O O . ARG A 1 102 ? 7.895 2.379 -6.735 1.00 83.06 102 ARG A O 1
ATOM 766 N N . LEU A 1 103 ? 8.647 0.698 -8.024 1.00 82.69 103 LEU A N 1
ATOM 767 C CA . LEU A 1 103 ? 7.893 -0.357 -7.353 1.00 82.69 103 LEU A CA 1
ATOM 768 C C . LEU A 1 103 ? 8.265 -0.468 -5.868 1.00 82.69 103 LEU A C 1
ATOM 770 O O . LEU A 1 103 ? 7.374 -0.526 -5.033 1.00 82.69 103 LEU A O 1
ATOM 774 N N . VAL A 1 104 ? 9.554 -0.470 -5.520 1.00 84.25 104 VAL A N 1
ATOM 775 C CA . VAL A 1 104 ? 10.005 -0.536 -4.118 1.00 84.25 104 VAL A CA 1
ATOM 776 C C . VAL A 1 104 ? 9.487 0.661 -3.322 1.00 84.25 104 VAL A C 1
ATOM 778 O O . VAL A 1 104 ? 8.963 0.475 -2.225 1.00 84.25 104 VAL A O 1
ATOM 781 N N . GLY A 1 105 ? 9.572 1.870 -3.883 1.00 82.50 105 GLY A N 1
ATOM 782 C CA . GLY A 1 105 ? 9.020 3.069 -3.252 1.00 82.50 105 GLY A CA 1
ATOM 783 C C . GLY A 1 105 ? 7.509 2.995 -3.051 1.00 82.50 105 GLY A C 1
ATOM 784 O O . GLY A 1 105 ? 7.014 3.302 -1.971 1.00 82.50 105 GLY A O 1
ATOM 785 N N . GLU A 1 106 ? 6.775 2.531 -4.062 1.00 84.44 106 GLU A N 1
ATOM 786 C CA . GLU A 1 106 ? 5.326 2.331 -3.986 1.00 84.44 106 GLU A CA 1
ATOM 787 C C . GLU A 1 106 ? 4.941 1.307 -2.913 1.00 84.44 106 GLU A C 1
ATOM 789 O O . GLU A 1 106 ? 4.042 1.565 -2.117 1.00 84.44 106 GLU A O 1
ATOM 794 N N . LEU A 1 107 ? 5.649 0.177 -2.836 1.00 84.44 107 LEU A N 1
ATOM 795 C CA . LEU A 1 107 ? 5.402 -0.846 -1.817 1.00 84.44 107 LEU A CA 1
ATOM 796 C C . LEU A 1 107 ? 5.694 -0.319 -0.411 1.00 84.44 107 LEU A C 1
ATOM 798 O O . LEU A 1 107 ? 4.874 -0.481 0.488 1.00 84.44 107 LEU A O 1
ATOM 802 N N . LEU A 1 108 ? 6.824 0.358 -0.211 1.00 84.62 108 LEU A N 1
ATOM 803 C CA . LEU A 1 108 ? 7.150 0.951 1.085 1.00 84.62 108 LEU A CA 1
ATOM 804 C C . LEU A 1 108 ? 6.111 1.995 1.506 1.00 84.62 108 LEU A C 1
ATOM 806 O O . LEU A 1 108 ? 5.684 2.004 2.658 1.00 84.62 108 LEU A O 1
ATOM 810 N N . ALA A 1 109 ? 5.656 2.838 0.582 1.00 82.50 109 ALA A N 1
ATOM 811 C CA . ALA A 1 109 ? 4.676 3.871 0.885 1.00 82.50 109 ALA A CA 1
ATOM 812 C C . ALA A 1 109 ? 3.331 3.298 1.334 1.00 82.50 109 ALA A C 1
ATOM 814 O O . ALA A 1 109 ? 2.782 3.736 2.345 1.00 82.50 109 ALA A O 1
ATOM 815 N N . ILE A 1 110 ? 2.819 2.283 0.633 1.00 81.25 110 ILE A N 1
ATOM 816 C CA . ILE A 1 110 ? 1.576 1.638 1.058 1.00 81.25 110 ILE A CA 1
ATOM 817 C C . ILE A 1 110 ? 1.808 0.858 2.369 1.00 81.25 110 ILE A C 1
ATOM 819 O O . ILE A 1 110 ? 0.893 0.766 3.186 1.00 81.25 110 ILE A O 1
ATOM 823 N N . ALA A 1 111 ? 3.027 0.370 2.645 1.00 82.06 111 ALA A N 1
ATOM 824 C CA . ALA A 1 111 ? 3.331 -0.325 3.903 1.00 82.06 111 ALA A CA 1
ATOM 825 C C . ALA A 1 111 ? 3.225 0.622 5.097 1.00 82.06 111 ALA A C 1
ATOM 827 O O . ALA A 1 111 ? 2.626 0.259 6.106 1.00 82.06 111 ALA A O 1
ATOM 828 N N . PHE A 1 112 ? 3.733 1.850 4.958 1.00 86.00 112 PHE A N 1
ATOM 829 C CA . PHE A 1 112 ? 3.567 2.892 5.971 1.00 86.00 112 PHE A CA 1
ATOM 830 C C . PHE A 1 112 ? 2.095 3.221 6.223 1.00 86.00 112 PHE A C 1
ATOM 832 O O . PHE A 1 112 ? 1.695 3.346 7.378 1.00 86.00 112 PHE A O 1
ATOM 839 N N . VAL A 1 113 ? 1.276 3.301 5.170 1.00 83.81 113 VAL A N 1
ATOM 840 C CA . VAL A 1 113 ? -0.168 3.554 5.303 1.00 83.81 113 VAL A CA 1
ATOM 841 C C . VAL A 1 113 ? -0.877 2.396 6.013 1.00 83.81 113 VAL A C 1
ATOM 843 O O . VAL A 1 113 ? -1.652 2.634 6.937 1.00 83.81 113 VAL A O 1
ATOM 846 N N . LEU A 1 114 ? -0.593 1.145 5.640 1.00 82.56 114 LEU A N 1
ATOM 847 C CA . LEU A 1 114 ? -1.186 -0.031 6.289 1.00 82.56 114 LEU A CA 1
ATOM 848 C C . LEU A 1 114 ? -0.761 -0.154 7.756 1.00 82.56 114 LEU A C 1
ATOM 850 O O . LEU A 1 114 ? -1.602 -0.426 8.611 1.00 82.56 114 LEU A O 1
ATOM 854 N N . LEU A 1 115 ? 0.518 0.082 8.058 1.00 85.00 115 LEU A N 1
ATOM 855 C CA . LEU A 1 115 ? 1.037 0.059 9.424 1.00 85.00 115 LEU A CA 1
ATOM 856 C C . LEU A 1 115 ? 0.386 1.148 10.283 1.00 85.00 115 LEU A C 1
ATOM 858 O O . LEU A 1 115 ? -0.036 0.877 11.402 1.00 85.00 115 LEU A O 1
ATOM 862 N N . ALA A 1 116 ? 0.259 2.362 9.751 1.00 85.88 116 ALA A N 1
ATOM 863 C CA . ALA A 1 116 ? -0.409 3.465 10.427 1.00 85.88 116 ALA A CA 1
ATOM 864 C C . ALA A 1 116 ? -1.885 3.171 10.726 1.00 85.88 116 ALA A C 1
ATOM 866 O O . ALA A 1 116 ? -2.358 3.449 11.826 1.00 85.88 116 ALA A O 1
ATOM 867 N N . LEU A 1 117 ? -2.610 2.574 9.775 1.00 81.50 117 LEU A N 1
ATOM 868 C CA . LEU A 1 117 ? -3.994 2.152 9.994 1.00 81.50 117 LEU A CA 1
ATOM 869 C C . LEU A 1 117 ? -4.086 1.051 11.058 1.00 81.50 117 LEU A C 1
ATOM 871 O O . LEU A 1 117 ? -4.955 1.115 11.923 1.00 81.50 117 LEU A O 1
ATOM 875 N N . ALA A 1 118 ? -3.169 0.081 11.052 1.00 80.56 118 ALA A N 1
ATOM 876 C CA . ALA A 1 118 ? -3.121 -0.955 12.080 1.00 80.56 118 ALA A CA 1
ATOM 877 C C . ALA A 1 118 ? -2.855 -0.365 13.475 1.00 80.56 118 ALA A C 1
ATOM 879 O O . ALA A 1 118 ? -3.563 -0.693 14.424 1.00 80.56 118 ALA A O 1
ATOM 880 N N . LEU A 1 119 ? -1.887 0.550 13.596 1.00 81.81 119 LEU A N 1
ATOM 881 C CA . LEU A 1 119 ? -1.582 1.239 14.854 1.00 81.81 119 LEU A CA 1
ATOM 882 C C . LEU A 1 119 ? -2.752 2.102 15.334 1.00 81.81 119 LEU A C 1
ATOM 884 O O . LEU A 1 119 ? -3.042 2.111 16.524 1.00 81.81 119 LEU A O 1
ATOM 888 N N . SER A 1 120 ? -3.470 2.759 14.419 1.00 81.88 120 SER A N 1
ATOM 889 C CA . SER A 1 120 ? -4.694 3.495 14.744 1.00 81.88 120 SER A CA 1
ATOM 890 C C . SER A 1 120 ? -5.762 2.603 15.373 1.00 81.88 120 SER A C 1
ATOM 892 O O . SER A 1 120 ? -6.357 2.989 16.378 1.00 81.88 120 SER A O 1
ATOM 894 N N . VAL A 1 121 ? -5.982 1.411 14.815 1.00 76.25 121 VAL A N 1
ATOM 895 C CA . VAL A 1 121 ? -6.958 0.459 15.357 1.00 76.25 121 VAL A CA 1
ATOM 896 C C . VAL A 1 121 ? -6.495 -0.074 16.712 1.00 76.25 121 VAL A C 1
ATOM 898 O O . VAL A 1 121 ? -7.277 -0.064 17.656 1.00 76.25 121 VAL A O 1
ATOM 901 N N . ILE A 1 122 ? -5.217 -0.445 16.848 1.00 76.56 122 ILE A N 1
ATOM 902 C CA . ILE A 1 122 ? -4.639 -0.905 18.122 1.00 76.56 122 ILE A CA 1
ATOM 903 C C . ILE A 1 122 ? -4.781 0.168 19.209 1.00 76.56 122 ILE A C 1
ATOM 905 O O . ILE A 1 122 ? -5.159 -0.152 20.334 1.00 76.56 122 ILE A O 1
ATOM 909 N N . SER A 1 123 ? -4.523 1.439 18.881 1.00 76.56 123 SER A N 1
ATOM 910 C CA . SER A 1 123 ? -4.695 2.557 19.814 1.00 76.56 123 SER A CA 1
ATOM 911 C C . SER A 1 123 ? -6.130 2.681 20.322 1.00 76.56 123 SER A C 1
ATOM 913 O O . SER A 1 123 ? -6.303 3.057 21.474 1.00 76.56 123 SER A O 1
ATOM 915 N N . LEU A 1 124 ? -7.140 2.339 19.515 1.00 72.00 124 LEU A N 1
ATOM 916 C CA . LEU A 1 124 ? -8.547 2.360 19.927 1.00 72.00 124 LEU A CA 1
ATOM 917 C C . LEU A 1 124 ? -8.962 1.108 20.707 1.00 72.00 124 LEU A C 1
ATOM 919 O O . LEU A 1 124 ? -9.766 1.213 21.627 1.00 72.00 124 LEU A O 1
ATOM 923 N N . THR A 1 125 ? -8.433 -0.069 20.371 1.00 71.12 125 THR A N 1
ATOM 924 C CA . THR A 1 125 ? -8.835 -1.328 21.024 1.00 71.12 125 THR A CA 1
ATOM 925 C C . THR A 1 125 ? -8.076 -1.617 22.316 1.00 71.12 125 THR A C 1
ATOM 927 O O . THR A 1 125 ? -8.546 -2.393 23.139 1.00 71.12 125 THR A O 1
ATOM 930 N N . ALA A 1 126 ? -6.894 -1.029 22.512 1.00 69.94 126 ALA A N 1
ATOM 931 C CA . ALA A 1 126 ? -6.060 -1.295 23.684 1.00 69.94 126 ALA A CA 1
ATOM 932 C C . ALA A 1 126 ? -6.307 -0.333 24.865 1.00 69.94 126 ALA A C 1
ATOM 934 O O . ALA A 1 126 ? -5.719 -0.513 25.928 1.00 69.94 126 ALA A O 1
ATOM 935 N N . VAL A 1 127 ? -7.174 0.672 24.710 1.00 70.25 127 VAL A N 1
ATOM 936 C CA . VAL A 1 127 ? -7.425 1.712 25.729 1.00 70.25 127 VAL A CA 1
ATOM 937 C C . VAL A 1 127 ? -7.899 1.124 27.046 1.00 70.25 127 VAL A C 1
ATOM 939 O O . VAL A 1 127 ? -7.308 1.400 28.083 1.00 70.25 127 VAL A O 1
ATOM 942 N N . GLU A 1 128 ? -8.939 0.295 27.003 1.00 66.69 128 GLU A N 1
ATOM 943 C CA . GLU A 1 128 ? -9.558 -0.303 28.187 1.00 66.69 128 GLU A CA 1
ATOM 944 C C . GLU A 1 128 ? -8.590 -1.190 28.989 1.00 66.69 128 GLU A C 1
ATOM 946 O O . GLU A 1 128 ? -8.451 -0.964 30.195 1.00 66.69 128 GLU A O 1
ATOM 951 N N . PRO A 1 129 ? -7.844 -2.139 28.381 1.00 68.06 129 PRO A N 1
ATOM 952 C CA . PRO A 1 129 ? -6.875 -2.924 29.141 1.00 68.06 129 PRO A CA 1
ATOM 953 C C . PRO A 1 129 ? -5.719 -2.072 29.690 1.00 68.06 129 PRO A C 1
ATOM 955 O O . PRO A 1 129 ? -5.256 -2.321 30.808 1.00 68.06 129 PRO A O 1
ATOM 958 N N . PHE A 1 130 ? -5.260 -1.042 28.965 1.00 67.81 130 PHE A N 1
ATOM 959 C CA . PHE A 1 130 ? -4.221 -0.135 29.470 1.00 67.81 130 PHE A CA 1
ATOM 960 C C . PHE A 1 130 ? -4.715 0.775 30.603 1.00 67.81 130 PHE A C 1
ATOM 962 O O . PHE A 1 130 ? -3.994 0.978 31.578 1.00 67.81 130 PHE A O 1
ATOM 969 N N . ALA A 1 131 ? -5.944 1.285 30.526 1.00 61.31 131 ALA A N 1
ATOM 970 C CA . ALA A 1 131 ? -6.546 2.089 31.586 1.00 61.31 131 ALA A CA 1
ATOM 971 C C . ALA A 1 131 ? -6.773 1.253 32.856 1.00 61.31 131 ALA A C 1
ATOM 973 O O . ALA A 1 131 ? -6.375 1.671 33.943 1.00 61.31 131 ALA A O 1
ATOM 974 N N . GLY A 1 132 ? -7.313 0.036 32.721 1.00 65.56 132 GLY A N 1
ATOM 975 C CA . GLY A 1 132 ? -7.543 -0.865 33.854 1.00 65.56 132 GLY A CA 1
ATOM 976 C C . GLY A 1 132 ? -6.250 -1.274 34.565 1.00 65.56 132 GLY A C 1
ATOM 977 O O . GLY A 1 132 ? -6.178 -1.267 35.794 1.00 65.56 132 GLY A O 1
ATOM 978 N N . THR A 1 133 ? -5.189 -1.563 33.805 1.00 69.25 133 THR A N 1
ATOM 979 C CA . THR A 1 133 ? -3.869 -1.868 34.380 1.00 69.25 133 THR A CA 1
ATOM 980 C C . THR A 1 133 ? -3.210 -0.652 35.026 1.00 69.25 133 THR A C 1
ATOM 982 O O . THR A 1 133 ? -2.603 -0.798 36.084 1.00 69.25 133 THR A O 1
ATOM 985 N N . ALA A 1 134 ? -3.357 0.548 34.456 1.00 60.62 134 ALA A N 1
ATOM 986 C CA . ALA A 1 134 ? -2.818 1.774 35.039 1.00 60.62 134 ALA A CA 1
ATOM 987 C C . ALA A 1 134 ? -3.504 2.139 36.366 1.00 60.62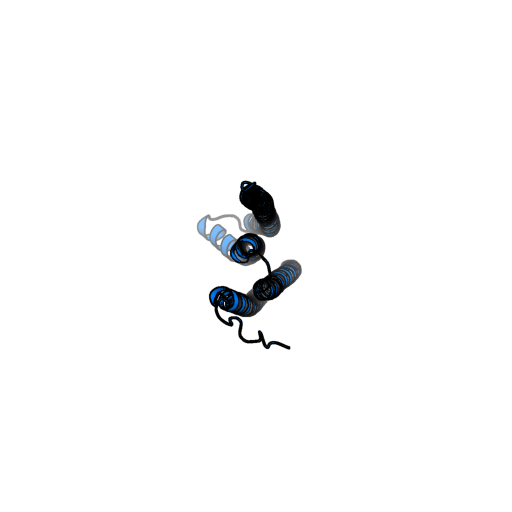 134 ALA A C 1
ATOM 989 O O . ALA A 1 134 ? -2.823 2.466 37.337 1.00 60.62 134 ALA A O 1
ATOM 990 N N . VAL A 1 135 ? -4.834 2.025 36.439 1.00 71.25 135 VAL A N 1
ATOM 991 C CA . VAL A 1 135 ? -5.596 2.235 37.681 1.00 71.25 135 VAL A CA 1
ATOM 992 C C . VAL A 1 135 ? -5.165 1.230 38.753 1.00 71.25 135 VAL A C 1
ATOM 994 O O . VAL A 1 135 ? -4.868 1.627 39.879 1.00 71.25 135 VAL A O 1
ATOM 997 N N . ALA A 1 136 ? -5.043 -0.053 38.396 1.00 73.25 136 ALA A N 1
ATOM 998 C CA . ALA A 1 136 ? -4.643 -1.106 39.328 1.00 73.25 136 ALA A CA 1
ATOM 999 C C . ALA A 1 136 ? -3.182 -0.990 39.803 1.00 73.25 136 ALA A C 1
ATOM 1001 O O . ALA A 1 136 ? -2.893 -1.263 40.966 1.00 73.25 136 ALA A O 1
ATOM 1002 N N . ALA A 1 137 ? -2.256 -0.595 38.924 1.00 76.19 137 ALA A N 1
ATOM 1003 C CA . ALA A 1 137 ? -0.829 -0.525 39.238 1.00 76.19 137 ALA A CA 1
ATOM 1004 C C . ALA A 1 137 ? -0.424 0.769 39.961 1.00 76.19 137 ALA A C 1
ATOM 1006 O O . ALA A 1 137 ? 0.480 0.740 40.794 1.00 76.19 137 ALA A O 1
ATOM 1007 N N . PHE A 1 138 ? -1.072 1.895 39.646 1.00 74.44 138 PHE A N 1
ATOM 1008 C CA . PHE A 1 138 ? -0.694 3.216 40.163 1.00 74.44 138 PHE A CA 1
ATOM 1009 C C . PHE A 1 138 ? -1.694 3.802 41.166 1.00 74.44 138 PHE A C 1
ATOM 1011 O O . PHE A 1 138 ? -1.458 4.896 41.673 1.00 74.44 138 PHE A O 1
ATOM 1018 N N . GLY A 1 139 ? -2.789 3.095 41.474 1.00 71.44 139 GLY A N 1
ATOM 1019 C CA . GLY A 1 139 ? -3.791 3.544 42.447 1.00 71.44 139 GLY A CA 1
ATOM 1020 C C . GLY A 1 139 ? -4.477 4.851 42.043 1.00 71.44 139 GLY A C 1
ATOM 1021 O O . GLY A 1 139 ? -4.806 5.665 42.902 1.00 71.44 139 GLY A O 1
ATOM 1022 N N . LEU A 1 140 ? -4.622 5.082 40.738 1.00 74.19 140 LEU A N 1
ATOM 1023 C CA . LEU A 1 140 ? -5.185 6.312 40.187 1.00 74.19 140 LEU A CA 1
ATOM 1024 C C . LEU A 1 140 ? -6.713 6.341 40.331 1.00 74.19 140 LEU A C 1
ATOM 1026 O O . LEU A 1 140 ? -7.371 5.303 40.302 1.00 74.19 140 LEU A O 1
ATOM 1030 N N . GLU A 1 141 ? -7.288 7.540 40.419 1.00 76.00 141 GLU A N 1
ATOM 1031 C CA . GLU A 1 141 ? -8.742 7.724 40.414 1.00 76.00 141 GLU A CA 1
ATOM 1032 C C . GLU A 1 141 ? -9.327 7.367 39.039 1.00 76.00 141 GLU A C 1
ATOM 1034 O O . GLU A 1 141 ? -9.043 8.024 38.033 1.00 76.00 141 GLU A O 1
ATOM 1039 N N . ALA A 1 142 ? -10.163 6.326 38.999 1.00 65.62 142 ALA A N 1
ATOM 1040 C CA . ALA A 1 142 ? -10.764 5.812 37.766 1.00 65.62 142 ALA A CA 1
ATOM 1041 C C . ALA A 1 142 ? -11.550 6.889 36.989 1.00 65.62 142 ALA A C 1
ATOM 1043 O O . ALA A 1 142 ? -11.460 6.940 35.764 1.00 65.62 142 ALA A O 1
ATOM 1044 N N . GLU A 1 143 ? -12.222 7.806 37.699 1.00 68.38 143 GLU A N 1
ATOM 1045 C CA . GLU A 1 143 ? -13.019 8.896 37.109 1.00 68.38 143 GLU A CA 1
ATOM 1046 C C . GLU A 1 143 ? -12.197 9.889 36.269 1.00 68.38 143 GLU A C 1
ATOM 1048 O O . GLU A 1 143 ? -12.731 10.503 35.348 1.00 68.38 143 GLU A O 1
ATOM 1053 N N . LEU A 1 144 ? -10.897 10.044 36.546 1.00 64.69 144 LEU A N 1
ATOM 1054 C CA . LEU A 1 144 ? -10.006 10.936 35.793 1.00 64.69 144 LEU A CA 1
ATOM 1055 C C . LEU A 1 144 ? -9.209 10.190 34.715 1.00 64.69 144 LEU A C 1
ATOM 1057 O O . LEU A 1 144 ? -8.897 10.756 33.664 1.00 64.69 144 LEU A O 1
ATOM 1061 N N . VAL A 1 145 ? -8.885 8.917 34.955 1.00 64.75 145 VAL A N 1
ATOM 1062 C CA . VAL A 1 145 ? -8.069 8.101 34.042 1.00 64.75 145 VAL A CA 1
ATOM 1063 C C . VAL A 1 145 ? -8.858 7.647 32.819 1.00 64.75 145 VAL A C 1
ATOM 1065 O O . VAL A 1 145 ? -8.325 7.681 31.708 1.00 64.75 145 VAL A O 1
ATOM 1068 N N . GLU A 1 146 ? -10.127 7.273 32.982 1.00 66.38 146 GLU A N 1
ATOM 1069 C CA . GLU A 1 146 ? -10.983 6.874 31.861 1.00 66.38 146 GLU A CA 1
ATOM 1070 C C . GLU A 1 146 ? -11.099 7.967 30.780 1.00 66.38 146 GLU A C 1
ATOM 1072 O O . GLU A 1 146 ? -10.704 7.706 29.641 1.00 66.38 146 GLU A O 1
ATOM 1077 N N . PRO A 1 147 ? -11.529 9.211 31.071 1.00 68.88 147 PRO A N 1
ATOM 1078 C CA . PRO A 1 147 ? -11.671 10.237 30.035 1.00 68.88 147 PRO A CA 1
ATOM 1079 C C . PRO A 1 147 ? -10.328 10.657 29.418 1.00 68.88 147 PRO A C 1
ATOM 1081 O O . PRO A 1 147 ? -10.254 10.901 28.210 1.00 68.88 147 PRO A O 1
ATOM 1084 N N . ALA A 1 148 ? -9.250 10.706 30.210 1.00 70.50 148 ALA A N 1
ATOM 1085 C CA . ALA A 1 148 ? -7.919 11.051 29.713 1.00 70.50 148 ALA A CA 1
ATOM 1086 C C . ALA A 1 148 ? -7.351 9.973 28.772 1.00 70.50 148 ALA A C 1
ATOM 1088 O O . ALA A 1 148 ? -6.780 10.303 27.729 1.00 70.50 148 ALA A O 1
ATOM 1089 N N . SER A 1 149 ? -7.539 8.691 29.104 1.00 71.12 149 SER A N 1
ATOM 1090 C CA . SER A 1 149 ? -7.085 7.563 28.279 1.00 71.12 149 SER A CA 1
ATOM 1091 C C . SER A 1 149 ? -7.819 7.503 26.937 1.00 71.12 149 SER A C 1
ATOM 1093 O O . SER A 1 149 ? -7.174 7.371 25.896 1.00 71.12 149 SER A O 1
ATOM 1095 N N . TRP A 1 150 ? -9.137 7.724 26.933 1.00 68.94 150 TRP A N 1
ATOM 1096 C CA . TRP A 1 150 ? -9.932 7.823 25.709 1.00 68.94 150 TRP A CA 1
ATOM 1097 C C . TRP A 1 150 ? -9.536 9.024 24.848 1.00 68.94 150 TRP A C 1
ATOM 1099 O O . TRP A 1 150 ? -9.368 8.881 23.637 1.00 68.94 150 TRP A O 1
ATOM 1109 N N . GLY A 1 151 ? -9.318 10.198 25.448 1.00 70.56 151 GLY A N 1
ATOM 1110 C CA . GLY A 1 151 ? -8.851 11.378 24.714 1.00 70.56 151 GLY A CA 1
ATOM 1111 C C . GLY A 1 151 ? -7.507 11.144 24.012 1.00 70.56 151 GLY A C 1
ATOM 1112 O O . GLY A 1 151 ? -7.341 11.487 22.839 1.00 70.56 151 GLY A O 1
ATOM 1113 N N . LEU A 1 152 ? -6.562 10.498 24.700 1.00 75.19 152 LEU A N 1
ATOM 1114 C CA . LEU A 1 152 ? -5.234 10.191 24.164 1.00 75.19 152 LEU A CA 1
ATOM 1115 C C . LEU A 1 152 ? -5.285 9.095 23.085 1.00 75.19 152 LEU A C 1
ATOM 1117 O O . LEU A 1 152 ? -4.579 9.177 22.076 1.00 75.19 152 LEU A O 1
ATOM 1121 N N . ALA A 1 153 ? -6.169 8.113 23.243 1.00 72.31 153 ALA A N 1
ATOM 1122 C CA . ALA A 1 153 ? -6.426 7.081 22.247 1.00 72.31 153 ALA A CA 1
ATOM 1123 C C . ALA A 1 153 ? -6.999 7.635 20.942 1.00 72.31 153 ALA A C 1
ATOM 1125 O O . ALA A 1 153 ? -6.560 7.266 19.858 1.00 72.31 153 ALA A O 1
ATOM 1126 N N . ILE A 1 154 ? -7.944 8.570 21.037 1.00 74.12 154 ILE A N 1
ATOM 1127 C CA . ILE A 1 154 ? -8.526 9.246 19.874 1.00 74.12 154 ILE A CA 1
ATOM 1128 C C . ILE A 1 154 ? -7.469 10.076 19.158 1.00 74.12 154 ILE A C 1
ATOM 1130 O O . ILE A 1 154 ? -7.330 9.995 17.937 1.00 74.12 154 ILE A O 1
ATOM 1134 N N . LEU A 1 155 ? -6.700 10.856 19.923 1.00 77.75 155 LEU A N 1
ATOM 1135 C CA . LEU A 1 155 ? -5.635 11.683 19.376 1.00 77.75 155 LEU A CA 1
ATOM 1136 C C . LEU A 1 155 ? -4.618 10.822 18.617 1.00 77.75 155 LEU A C 1
ATOM 1138 O O . LEU A 1 155 ? -4.292 11.118 17.470 1.00 77.75 155 LEU A O 1
ATOM 1142 N N . THR A 1 156 ? -4.156 9.729 19.228 1.00 78.31 156 THR A N 1
ATOM 1143 C CA . THR A 1 156 ? -3.200 8.803 18.603 1.00 78.31 156 THR A CA 1
ATOM 1144 C C . THR A 1 156 ? -3.800 8.076 17.403 1.00 78.31 156 THR A C 1
ATOM 1146 O O . THR A 1 156 ? -3.139 7.979 16.369 1.00 78.31 156 THR A O 1
ATOM 1149 N N . ALA A 1 157 ? -5.067 7.662 17.469 1.00 75.69 157 ALA A N 1
ATOM 1150 C CA . ALA A 1 157 ? -5.774 7.052 16.348 1.00 75.69 157 ALA A CA 1
ATOM 1151 C C . ALA A 1 157 ? -5.877 7.975 15.123 1.00 75.69 157 ALA A C 1
ATOM 1153 O O . ALA A 1 157 ? -5.849 7.485 14.001 1.00 75.69 157 ALA A O 1
ATOM 1154 N N . ILE A 1 158 ? -5.942 9.296 15.309 1.00 77.19 158 ILE A N 1
ATOM 1155 C CA . ILE A 1 158 ? -5.919 10.271 14.204 1.00 77.19 158 ILE A CA 1
ATOM 1156 C C . ILE A 1 158 ? -4.483 10.564 13.744 1.00 77.19 158 ILE A C 1
ATOM 1158 O O . ILE A 1 158 ? -4.227 10.740 12.549 1.00 77.19 158 ILE A O 1
ATOM 1162 N N . LEU A 1 159 ? -3.532 10.612 14.679 1.00 84.19 159 LEU A N 1
ATOM 1163 C CA . LEU A 1 159 ? -2.146 10.965 14.384 1.00 84.19 159 LEU A CA 1
ATOM 1164 C C . LEU A 1 159 ? -1.431 9.881 13.567 1.00 84.19 159 LEU A C 1
ATOM 1166 O O . LEU A 1 159 ? -0.643 10.213 12.682 1.00 84.19 159 LEU A O 1
ATOM 1170 N N . TRP A 1 160 ? -1.723 8.599 13.822 1.00 86.19 160 TRP A N 1
ATOM 1171 C CA . TRP A 1 160 ? -1.098 7.488 13.101 1.00 86.19 160 TRP A CA 1
ATOM 1172 C C . TRP A 1 160 ? -1.358 7.541 11.588 1.00 86.19 160 TRP A C 1
ATOM 1174 O O . TRP A 1 160 ? -0.374 7.567 10.846 1.00 86.19 160 TRP A O 1
ATOM 1184 N N . PRO A 1 161 ? -2.611 7.628 11.088 1.00 81.06 161 PRO A N 1
ATOM 1185 C CA . PRO A 1 161 ? -2.892 7.765 9.660 1.00 81.06 161 PRO A CA 1
ATOM 1186 C C . PRO A 1 161 ? -2.202 8.973 9.025 1.00 81.06 161 PRO A C 1
ATOM 1188 O O . PRO A 1 161 ? -1.653 8.849 7.933 1.00 81.06 161 PRO A O 1
ATOM 1191 N N . LEU A 1 162 ? -2.173 10.122 9.711 1.00 78.62 162 LEU A N 1
ATOM 1192 C CA . LEU A 1 162 ? -1.490 11.323 9.218 1.00 78.62 162 LEU A CA 1
ATOM 1193 C C . LEU A 1 162 ? 0.023 11.106 9.091 1.00 78.62 162 LEU A C 1
ATOM 1195 O O . LEU A 1 162 ? 0.605 11.428 8.054 1.00 78.62 162 LEU A O 1
ATOM 1199 N N . ALA A 1 163 ? 0.652 10.510 10.106 1.00 81.00 163 ALA A N 1
ATOM 1200 C CA . ALA A 1 163 ? 2.070 10.167 10.077 1.00 81.00 163 ALA A CA 1
ATOM 1201 C C . ALA A 1 163 ? 2.385 9.139 8.977 1.00 81.00 163 ALA A C 1
ATOM 1203 O O . ALA A 1 163 ? 3.372 9.290 8.257 1.00 81.00 163 ALA A O 1
ATOM 1204 N N . GLY A 1 164 ? 1.521 8.136 8.795 1.00 81.25 164 GLY A N 1
ATOM 1205 C CA . GLY A 1 164 ? 1.639 7.137 7.732 1.00 81.25 164 GLY A CA 1
ATOM 1206 C C . GLY A 1 164 ? 1.530 7.737 6.332 1.00 81.25 164 GLY A C 1
ATOM 1207 O O . GLY A 1 164 ? 2.341 7.414 5.467 1.00 81.25 164 GLY A O 1
ATOM 1208 N N . LEU A 1 165 ? 0.577 8.649 6.114 1.00 81.38 165 LEU A N 1
ATOM 1209 C CA . LEU A 1 165 ? 0.428 9.378 4.851 1.00 81.38 165 LEU A CA 1
ATOM 1210 C C . LEU A 1 165 ? 1.635 10.275 4.568 1.00 81.38 165 LEU A C 1
ATOM 1212 O O . LEU A 1 165 ? 2.120 10.304 3.439 1.00 81.38 165 LEU A O 1
ATOM 1216 N N . PHE A 1 166 ? 2.147 10.974 5.582 1.00 82.38 166 PHE A N 1
ATOM 1217 C CA . PHE A 1 166 ? 3.329 11.820 5.440 1.00 82.38 166 PHE A CA 1
ATOM 1218 C C . PHE A 1 166 ? 4.583 10.999 5.104 1.00 82.38 166 PHE A C 1
ATOM 1220 O O . PHE A 1 166 ? 5.282 11.303 4.135 1.00 82.38 166 PHE A O 1
ATOM 1227 N N . ALA A 1 167 ? 4.836 9.920 5.850 1.00 83.19 167 ALA A N 1
ATOM 1228 C CA . ALA A 1 167 ? 5.951 9.011 5.596 1.00 83.19 167 ALA A CA 1
ATOM 1229 C C . ALA A 1 167 ? 5.837 8.352 4.213 1.00 83.19 167 ALA A C 1
ATOM 1231 O O . ALA A 1 167 ? 6.799 8.352 3.445 1.00 83.19 167 ALA A O 1
ATOM 1232 N N . GLY A 1 168 ? 4.647 7.858 3.855 1.00 80.94 168 GLY A N 1
ATOM 1233 C CA . GLY A 1 168 ? 4.385 7.291 2.535 1.00 80.94 168 GLY A CA 1
ATOM 1234 C C . GLY A 1 168 ? 4.601 8.305 1.409 1.00 80.94 168 GLY A C 1
ATOM 1235 O O . GLY A 1 168 ? 5.234 7.981 0.406 1.00 80.94 168 GLY A O 1
ATOM 1236 N N . GLY A 1 169 ? 4.159 9.550 1.597 1.00 76.12 169 GLY A N 1
ATOM 1237 C CA . GLY A 1 169 ? 4.374 10.646 0.653 1.00 76.12 169 GLY A CA 1
ATOM 1238 C C . GLY A 1 169 ? 5.854 10.964 0.431 1.00 76.12 169 GLY A C 1
ATOM 1239 O O . GLY A 1 169 ? 6.287 11.063 -0.716 1.00 76.12 169 GLY A O 1
ATOM 1240 N N . LEU A 1 170 ? 6.651 11.054 1.502 1.00 85.81 170 LEU A N 1
ATOM 1241 C CA . LEU A 1 170 ? 8.101 11.265 1.408 1.00 85.81 170 LEU A CA 1
ATOM 1242 C C . LEU A 1 170 ? 8.807 10.129 0.664 1.00 85.81 170 LEU A C 1
ATOM 1244 O O . LEU A 1 170 ? 9.677 10.381 -0.169 1.00 85.81 170 LEU A O 1
ATOM 1248 N N . VAL A 1 171 ? 8.418 8.883 0.934 1.00 88.38 171 VAL A N 1
ATOM 1249 C CA . VAL A 1 171 ? 8.994 7.709 0.271 1.00 88.38 171 VAL A CA 1
ATOM 1250 C C . VAL A 1 171 ? 8.649 7.687 -1.215 1.00 88.38 171 VAL A C 1
ATOM 1252 O O . VAL A 1 171 ? 9.540 7.461 -2.034 1.00 88.38 171 VAL A O 1
ATOM 1255 N N . LEU A 1 172 ? 7.393 7.967 -1.582 1.00 84.88 172 LEU A N 1
ATOM 1256 C CA . LEU A 1 172 ? 6.997 8.095 -2.988 1.00 84.88 172 LEU A CA 1
ATOM 1257 C C . LEU A 1 172 ? 7.784 9.207 -3.673 1.00 84.88 172 LEU A C 1
ATOM 1259 O O . LEU A 1 172 ? 8.341 8.987 -4.744 1.00 84.88 172 LEU A O 1
ATOM 1263 N N . PHE A 1 173 ? 7.870 10.376 -3.043 1.00 81.00 173 PHE A N 1
ATOM 1264 C CA . PHE A 1 173 ? 8.599 11.512 -3.588 1.00 81.00 173 PHE A CA 1
ATOM 1265 C C . PHE A 1 173 ? 10.072 11.170 -3.838 1.00 81.00 173 PHE A C 1
ATOM 1267 O O . PHE A 1 173 ? 10.565 11.351 -4.950 1.00 81.00 173 PHE A O 1
ATOM 1274 N N . ALA A 1 174 ? 10.756 10.590 -2.850 1.00 79.94 174 ALA A N 1
ATOM 1275 C CA . ALA A 1 174 ? 12.149 10.178 -2.981 1.00 79.94 174 ALA A CA 1
ATOM 1276 C C . ALA A 1 174 ? 12.341 9.100 -4.060 1.00 79.94 174 ALA A C 1
ATOM 1278 O O . ALA A 1 174 ? 13.256 9.200 -4.876 1.00 79.94 174 ALA A O 1
ATOM 1279 N N . ALA A 1 175 ? 11.469 8.089 -4.106 1.00 85.12 175 ALA A N 1
ATOM 1280 C CA . ALA A 1 175 ? 11.566 7.007 -5.082 1.00 85.12 175 ALA A CA 1
ATOM 1281 C C . ALA A 1 175 ? 11.341 7.491 -6.521 1.00 85.12 175 ALA A C 1
ATOM 1283 O O . ALA A 1 175 ? 12.039 7.046 -7.433 1.00 85.12 175 ALA A O 1
ATOM 1284 N N . TYR A 1 176 ? 10.397 8.411 -6.728 1.00 84.06 176 TYR A N 1
ATOM 1285 C CA . TYR A 1 176 ? 10.138 9.000 -8.040 1.00 84.06 176 TYR A CA 1
ATOM 1286 C C . TYR A 1 176 ? 11.249 9.962 -8.463 1.00 84.06 176 TYR A C 1
ATOM 1288 O O . TYR A 1 176 ? 11.724 9.844 -9.589 1.00 84.06 176 TYR A O 1
ATOM 1296 N N . LEU A 1 177 ? 11.748 10.817 -7.561 1.00 85.62 177 LEU A N 1
ATOM 1297 C CA . LEU A 1 177 ? 12.918 11.656 -7.839 1.00 85.62 177 LEU A CA 1
ATOM 1298 C C . LEU A 1 177 ? 14.142 10.822 -8.219 1.00 85.62 177 LEU A C 1
ATOM 1300 O O . LEU A 1 177 ? 14.832 11.139 -9.185 1.00 85.62 177 LEU A O 1
ATOM 1304 N N . PHE A 1 178 ? 14.405 9.739 -7.487 1.00 83.12 178 PHE A N 1
ATOM 1305 C CA . PHE A 1 178 ? 15.530 8.859 -7.787 1.00 83.12 178 PHE A CA 1
ATOM 1306 C C . PHE A 1 178 ? 15.344 8.156 -9.136 1.00 83.12 178 PHE A C 1
ATOM 1308 O O . PHE A 1 178 ? 16.279 8.067 -9.928 1.00 83.12 178 PHE A O 1
ATOM 1315 N N . ALA A 1 179 ? 14.130 7.693 -9.436 1.00 82.81 179 ALA A N 1
ATOM 1316 C CA . ALA A 1 179 ? 13.808 7.084 -10.722 1.00 82.81 179 ALA A CA 1
ATOM 1317 C C . ALA A 1 179 ? 13.968 8.062 -11.901 1.00 82.81 179 ALA A C 1
ATOM 1319 O O . ALA A 1 179 ? 14.457 7.668 -12.963 1.00 82.81 179 ALA A O 1
ATOM 1320 N N . ASP A 1 180 ? 13.592 9.326 -11.720 1.00 82.44 180 ASP A N 1
ATOM 1321 C CA . ASP A 1 180 ? 13.736 10.365 -12.741 1.00 82.44 180 ASP A CA 1
ATOM 1322 C C . ASP A 1 180 ? 15.206 10.764 -12.927 1.00 82.44 180 ASP A C 1
ATOM 1324 O O . ASP A 1 180 ? 15.676 10.841 -14.062 1.00 82.44 180 ASP A O 1
ATOM 1328 N N . ALA A 1 181 ? 15.969 10.900 -11.838 1.00 82.31 181 ALA A N 1
ATOM 1329 C CA . ALA A 1 181 ? 17.413 11.139 -11.892 1.00 82.31 181 ALA A CA 1
ATOM 1330 C C . ALA A 1 181 ? 18.155 10.006 -12.620 1.00 82.31 181 ALA A C 1
ATOM 1332 O O . ALA A 1 181 ? 19.010 10.264 -13.469 1.00 82.31 181 ALA A O 1
ATOM 1333 N N . MET A 1 182 ? 17.782 8.752 -12.343 1.00 81.69 182 MET A N 1
ATOM 1334 C CA . MET A 1 182 ? 18.286 7.599 -13.084 1.00 81.69 182 MET A CA 1
ATOM 1335 C C . MET A 1 182 ? 17.931 7.727 -14.566 1.00 81.69 182 MET A C 1
ATOM 1337 O O . MET A 1 182 ? 18.817 7.626 -15.400 1.00 81.69 182 MET A O 1
ATOM 1341 N N . THR A 1 183 ? 16.677 8.028 -14.914 1.00 81.12 183 THR A N 1
ATOM 1342 C CA . THR A 1 183 ? 16.247 8.198 -16.317 1.00 81.12 183 THR A CA 1
ATOM 1343 C C . THR A 1 183 ? 17.056 9.271 -17.055 1.00 81.12 183 THR A C 1
ATOM 1345 O O . THR A 1 183 ? 17.549 9.009 -18.150 1.00 81.12 183 THR A O 1
ATOM 1348 N N . ALA A 1 184 ? 17.293 10.427 -16.435 1.00 79.44 184 ALA A N 1
ATOM 1349 C CA . ALA A 1 184 ? 18.095 11.500 -17.024 1.00 79.44 184 ALA A CA 1
ATOM 1350 C C . ALA A 1 184 ? 19.561 11.087 -17.257 1.00 79.44 184 ALA A C 1
ATOM 1352 O O . ALA A 1 184 ? 20.135 11.351 -18.315 1.00 79.44 184 ALA A O 1
ATOM 1353 N N . MET A 1 185 ? 20.170 10.377 -16.300 1.00 77.19 185 MET A N 1
ATOM 1354 C CA . MET A 1 185 ? 21.528 9.843 -16.459 1.00 77.19 185 MET A CA 1
ATOM 1355 C C . MET A 1 185 ? 21.610 8.835 -17.616 1.00 77.19 185 MET A C 1
ATOM 1357 O O . MET A 1 185 ? 22.634 8.730 -18.292 1.00 77.19 185 MET A O 1
ATOM 1361 N N . LEU A 1 186 ? 20.528 8.103 -17.872 1.00 74.12 186 LEU A N 1
ATOM 1362 C CA . LEU A 1 186 ? 20.459 7.093 -18.923 1.00 74.12 186 LEU A CA 1
ATOM 1363 C C . LEU A 1 186 ? 20.342 7.698 -20.315 1.00 74.12 186 LEU A C 1
ATOM 1365 O O . LEU A 1 186 ? 21.008 7.222 -21.234 1.00 74.12 186 LEU A O 1
ATOM 1369 N N . GLU A 1 187 ? 19.539 8.749 -20.464 1.00 78.44 187 GLU A N 1
ATOM 1370 C CA . GLU A 1 187 ? 19.474 9.530 -21.701 1.00 78.44 187 GLU A CA 1
ATOM 1371 C C . GLU A 1 187 ? 20.848 10.116 -22.032 1.00 78.44 187 GLU A C 1
ATOM 1373 O O . GLU A 1 187 ? 21.348 9.923 -23.139 1.00 78.44 187 GLU A O 1
ATOM 1378 N N . TYR A 1 188 ? 21.535 10.674 -21.030 1.00 78.06 188 TYR A N 1
ATOM 1379 C CA . TYR A 1 188 ? 22.897 11.175 -21.193 1.00 78.06 188 TYR A CA 1
ATOM 1380 C C . TYR A 1 188 ? 23.885 10.093 -21.668 1.00 78.06 188 TYR A C 1
ATOM 1382 O O . TYR A 1 188 ? 24.612 10.293 -22.642 1.00 78.06 188 TYR A O 1
ATOM 1390 N N . VAL A 1 189 ? 23.910 8.917 -21.027 1.00 77.06 189 VAL A N 1
ATOM 1391 C CA . VAL A 1 189 ? 24.807 7.814 -21.429 1.00 77.06 189 VAL A CA 1
ATOM 1392 C C . VAL A 1 189 ? 24.478 7.307 -22.836 1.00 77.06 189 VAL A C 1
ATOM 1394 O O . VAL A 1 189 ? 25.390 6.987 -23.607 1.00 77.06 189 VAL A O 1
ATOM 1397 N N . ARG A 1 190 ? 23.190 7.240 -23.190 1.00 75.19 190 ARG A N 1
ATOM 1398 C CA . ARG A 1 190 ? 22.743 6.843 -24.529 1.00 75.19 190 ARG A CA 1
ATOM 1399 C C . ARG A 1 190 ? 23.236 7.825 -25.587 1.00 75.19 190 ARG A C 1
ATOM 1401 O O . ARG A 1 190 ? 23.780 7.384 -26.600 1.00 75.19 190 ARG A O 1
ATOM 1408 N N . ASP A 1 191 ? 23.095 9.121 -25.340 1.00 80.31 191 ASP A N 1
ATOM 1409 C CA . ASP A 1 191 ? 23.531 10.164 -26.265 1.00 80.31 191 ASP A CA 1
ATOM 1410 C C . ASP A 1 191 ? 25.050 10.153 -26.443 1.00 80.31 191 ASP A C 1
ATOM 1412 O O . ASP A 1 191 ? 25.536 10.145 -27.574 1.00 80.31 191 ASP A O 1
ATOM 1416 N N . VAL A 1 192 ? 25.813 10.020 -25.353 1.00 78.94 192 VAL A N 1
ATOM 1417 C CA . VAL A 1 192 ? 27.279 9.899 -25.408 1.00 78.94 192 VAL A CA 1
ATOM 1418 C C . VAL A 1 192 ? 27.711 8.679 -26.222 1.00 78.94 192 VAL A C 1
ATOM 1420 O O . VAL A 1 192 ? 28.617 8.773 -27.055 1.00 78.94 192 VAL A O 1
ATOM 1423 N N . ARG A 1 193 ? 27.062 7.525 -26.028 1.00 78.69 193 ARG A N 1
ATOM 1424 C CA . ARG A 1 193 ? 27.372 6.313 -26.796 1.00 78.69 193 ARG A CA 1
ATOM 1425 C C . ARG A 1 193 ? 27.059 6.495 -28.281 1.00 78.69 193 ARG A C 1
ATOM 1427 O O . ARG A 1 193 ? 27.889 6.140 -29.114 1.00 78.69 193 ARG A O 1
ATOM 1434 N N . ARG A 1 194 ? 25.917 7.103 -28.606 1.00 78.12 194 ARG A N 1
ATOM 1435 C CA . ARG A 1 194 ? 25.504 7.384 -29.987 1.00 78.12 194 ARG A CA 1
ATOM 1436 C C . ARG A 1 194 ? 26.467 8.346 -30.683 1.00 78.12 194 ARG A C 1
ATOM 1438 O O . ARG A 1 194 ? 26.815 8.115 -31.840 1.00 78.12 194 ARG A O 1
ATOM 1445 N N . ILE A 1 195 ? 26.940 9.372 -29.970 1.00 77.44 195 ILE A N 1
ATOM 1446 C CA . ILE A 1 195 ? 27.969 10.317 -30.434 1.00 77.44 195 ILE A CA 1
ATOM 1447 C C . ILE A 1 195 ? 29.299 9.591 -30.678 1.00 77.44 195 ILE A C 1
ATOM 1449 O O . ILE A 1 195 ? 29.935 9.789 -31.711 1.00 77.44 195 ILE A O 1
ATOM 1453 N N . ARG A 1 196 ? 29.718 8.702 -29.768 1.00 79.00 196 ARG A N 1
ATOM 1454 C CA . ARG A 1 196 ? 30.941 7.903 -29.945 1.00 79.00 196 ARG A CA 1
ATOM 1455 C C . ARG A 1 196 ? 30.853 7.000 -31.173 1.00 79.00 196 ARG A C 1
ATOM 1457 O O . ARG A 1 196 ? 31.808 6.931 -31.939 1.00 79.00 196 ARG A O 1
ATOM 1464 N N . GLU A 1 197 ? 29.716 6.339 -31.369 1.00 79.38 197 GLU A N 1
ATOM 1465 C CA . GLU A 1 197 ? 29.472 5.474 -32.525 1.00 79.38 197 GLU A CA 1
ATOM 1466 C C . GLU A 1 197 ? 29.499 6.279 -33.834 1.00 79.38 197 GLU A C 1
ATOM 1468 O O . GLU A 1 197 ? 30.176 5.867 -34.777 1.00 79.38 197 GLU A O 1
ATOM 1473 N N . THR A 1 198 ? 28.886 7.469 -33.877 1.00 75.81 198 THR A N 1
ATOM 1474 C CA . THR A 1 198 ? 28.959 8.376 -35.045 1.00 75.81 198 THR A CA 1
ATOM 1475 C C . THR A 1 198 ? 30.372 8.892 -35.314 1.00 75.81 198 THR A C 1
ATOM 1477 O O . THR A 1 198 ? 30.786 8.939 -36.467 1.00 75.81 198 THR A O 1
ATOM 1480 N N . LEU A 1 199 ? 31.150 9.221 -34.280 1.00 74.38 199 LEU A N 1
ATOM 1481 C CA . LEU A 1 199 ? 32.547 9.644 -34.440 1.00 74.38 199 LEU A CA 1
ATOM 1482 C C . LEU A 1 199 ? 33.458 8.501 -34.910 1.00 74.38 199 LEU A C 1
ATOM 1484 O O . LEU A 1 199 ? 34.348 8.730 -35.721 1.00 74.38 199 LEU A O 1
ATOM 1488 N N . SER A 1 200 ? 33.225 7.271 -34.442 1.00 72.25 200 SER A N 1
ATOM 1489 C CA . SER A 1 200 ? 33.991 6.087 -34.864 1.00 72.25 200 SER A CA 1
ATOM 1490 C C . SER A 1 200 ? 33.609 5.551 -36.249 1.00 72.25 200 SER A C 1
ATOM 1492 O O . SER A 1 200 ? 34.402 4.846 -36.862 1.00 72.25 200 SER A O 1
ATOM 1494 N N . SER A 1 201 ? 32.402 5.867 -36.731 1.00 69.06 201 SER A N 1
ATOM 1495 C CA . SER A 1 201 ? 31.896 5.483 -38.061 1.00 69.06 201 SER A CA 1
ATOM 1496 C C . SER A 1 201 ? 32.023 6.603 -39.102 1.00 69.06 201 SER A C 1
ATOM 1498 O O . SER A 1 201 ? 31.700 6.399 -40.273 1.00 69.06 201 SER A O 1
ATOM 1500 N N . GLY A 1 202 ? 32.511 7.779 -38.691 1.00 56.91 202 GLY A N 1
ATOM 1501 C CA . GLY A 1 202 ? 32.849 8.885 -39.579 1.00 56.91 202 GLY A CA 1
ATOM 1502 C C . GLY A 1 202 ? 34.020 8.540 -40.512 1.00 56.91 202 GLY A C 1
ATOM 1503 O O . GLY A 1 202 ? 34.836 7.676 -40.188 1.00 56.91 202 GLY A O 1
ATOM 1504 N N . PRO A 1 203 ? 34.128 9.193 -41.683 1.00 55.16 203 PRO A N 1
ATOM 1505 C CA . PRO A 1 203 ? 35.075 8.824 -42.728 1.00 55.16 203 PRO A CA 1
ATOM 1506 C C . PRO A 1 203 ? 36.515 9.178 -42.322 1.00 55.16 203 PRO A C 1
ATOM 1508 O O . PRO A 1 203 ? 37.036 10.220 -42.699 1.00 55.16 203 PRO A O 1
ATOM 1511 N N . SER A 1 204 ? 37.187 8.296 -41.578 1.00 56.84 204 SER A N 1
ATOM 1512 C CA . SER A 1 204 ? 38.647 8.314 -41.393 1.00 56.84 204 SER A CA 1
ATOM 1513 C C . SER A 1 204 ? 39.341 7.313 -42.327 1.00 56.84 204 SER A C 1
ATOM 1515 O O . SER A 1 204 ? 40.247 6.585 -41.924 1.00 56.84 204 SER A O 1
ATOM 1517 N N . ALA A 1 205 ? 38.873 7.230 -43.573 1.00 49.44 205 ALA A N 1
ATOM 1518 C CA . ALA A 1 205 ? 39.516 6.471 -44.639 1.00 49.44 205 ALA A CA 1
ATOM 1519 C C . ALA A 1 205 ? 39.140 7.064 -46.004 1.00 49.44 205 ALA A C 1
ATOM 1521 O O . ALA A 1 205 ? 38.383 6.461 -46.765 1.00 49.44 205 ALA A O 1
ATOM 1522 N N . ARG A 1 206 ? 39.635 8.271 -46.281 1.00 42.97 206 ARG A N 1
ATOM 1523 C CA . ARG A 1 206 ? 40.062 8.727 -47.610 1.00 42.97 206 ARG A CA 1
ATOM 1524 C C . ARG A 1 206 ? 40.930 9.963 -47.458 1.00 42.97 206 ARG A C 1
ATOM 1526 O O . ARG A 1 206 ? 40.504 10.872 -46.717 1.00 42.97 206 ARG A O 1
#

Foldseek 3Di:
DDDPPDDDPPDPPVVLLVLLVVLLVVLVVLLVVLVVVLVVLVVLCVVVPPDPVVVVVSVVLSVQSNVLSVVSSVLSNVLSVVSVVLPPDDPSVLVVVLSVLLVVLQVVLSVLQNVLSVQLSCLQSCLVVVLVVCCVVVVDDSVVSNVVSNVVSNVSSVVSNVRSNVVSVVSNVVSNVVSVVSVVVVVVVVVVVVVVVCVVPPPPDD

Secondary structure (DSSP, 8-state):
--------S----HHHHHHHHHHHHHHHHHHHHHHHHHHHHHHHHHHTTT-SHHHHHHHHHHHHHHHHHHHHHHHHHHHHHHHHTGGGSSSHHHHHHHHHHHHHHHHHHHHHHHHHHHHHHHHHHSHHHHHHHHHHHH---HHHHHHHHHHHHHHHHHHHHHHHHHHHHHHHHHHHHHHHHHHHHHHHHHHHHHHHHHHHHS----

Radius of gyration: 26.48 Å; chains: 1; bounding box: 62×30×93 Å

Organism: NCBI:txid106634

Sequence (206 aa):
MNDETTGGTEGALPLQRLAGWGLRGIAVLTGLGGLLTSVTLWTLAQETAQVPWPVASLVLLQALFAVAVLAWVVLLWRRARALGALETRDYPAITCVVVCTRLVGELLAIAFVLLALALSVISLTAVEPFAGTAVAAFGLEAELVEPASWGLAILTAILWPLAGLFAGGLVLFAAYLFADAMTAMLEYVRDVRRIRETLSSGPSAR